Protein AF-A0A969JF09-F1 (afdb_monomer_lite)

pLDDT: mean 75.65, std 23.81, range [28.83, 98.62]

Structure (mmCIF, N/CA/C/O backbone):
data_AF-A0A969JF09-F1
#
_entry.id   AF-A0A969JF09-F1
#
loop_
_atom_site.group_PDB
_atom_site.id
_atom_site.type_symbol
_atom_site.label_atom_id
_atom_site.label_alt_id
_atom_site.label_comp_id
_atom_site.label_asym_id
_atom_site.label_entity_id
_atom_site.label_seq_id
_atom_site.pdbx_PDB_ins_code
_atom_site.Cartn_x
_atom_site.Cartn_y
_atom_site.Cartn_z
_atom_site.occupancy
_atom_site.B_iso_or_equiv
_atom_site.auth_seq_id
_atom_site.auth_comp_id
_atom_site.auth_asym_id
_atom_site.auth_atom_id
_atom_site.pdbx_PDB_model_num
ATOM 1 N N . MET A 1 1 ? -16.095 -21.671 14.747 1.00 41.25 1 MET A N 1
ATOM 2 C CA . MET A 1 1 ? -16.630 -20.818 13.666 1.00 41.25 1 MET A CA 1
ATOM 3 C C . MET A 1 1 ? -15.598 -19.733 13.432 1.00 41.25 1 MET A C 1
ATOM 5 O O . MET A 1 1 ? -15.316 -19.012 14.378 1.00 41.25 1 MET A O 1
ATOM 9 N N . ALA A 1 2 ? -14.943 -19.704 12.270 1.00 46.94 2 ALA A N 1
ATOM 10 C CA . ALA A 1 2 ? -13.995 -18.637 11.956 1.00 46.94 2 ALA A CA 1
ATOM 11 C C . ALA A 1 2 ? -14.788 -17.342 11.740 1.00 46.94 2 ALA A C 1
ATOM 13 O O . ALA A 1 2 ? -15.769 -17.333 10.997 1.00 46.94 2 ALA A O 1
ATOM 14 N N . GLN A 1 3 ? -14.433 -16.288 12.468 1.00 66.44 3 GLN A N 1
ATOM 15 C CA . GLN A 1 3 ? -15.067 -14.984 12.344 1.00 66.44 3 GLN A CA 1
ATOM 16 C C . GLN A 1 3 ? -14.355 -14.237 11.207 1.00 66.44 3 GLN A C 1
ATOM 18 O O . GLN A 1 3 ? -13.286 -13.680 11.423 1.00 66.44 3 GLN A O 1
ATOM 23 N N . ASN A 1 4 ? -14.923 -14.251 9.992 1.00 89.00 4 ASN A N 1
ATOM 24 C CA . ASN A 1 4 ? -14.391 -13.552 8.800 1.00 89.00 4 ASN A CA 1
ATOM 25 C C . ASN A 1 4 ? -14.582 -12.022 8.877 1.00 89.00 4 ASN A C 1
ATOM 27 O O . ASN A 1 4 ? -14.916 -11.353 7.897 1.00 89.00 4 ASN A O 1
ATOM 31 N N . GLU A 1 5 ? -14.455 -11.459 10.074 1.00 94.12 5 GLU A N 1
ATOM 32 C CA . GLU A 1 5 ? -14.624 -10.039 10.335 1.00 94.12 5 GLU A CA 1
ATOM 33 C C . GLU A 1 5 ? -13.462 -9.546 11.189 1.00 94.12 5 GLU A C 1
ATOM 35 O O . GLU A 1 5 ? -13.125 -10.164 12.198 1.00 94.12 5 GLU A O 1
ATOM 40 N N . ALA A 1 6 ? -12.897 -8.405 10.810 1.00 97.00 6 ALA A N 1
ATOM 41 C CA . ALA A 1 6 ? -12.061 -7.600 11.685 1.00 97.00 6 ALA A CA 1
ATOM 42 C C . ALA A 1 6 ? -12.919 -6.496 12.318 1.00 97.00 6 ALA A C 1
ATOM 44 O O . ALA A 1 6 ? -13.748 -5.866 11.648 1.00 97.00 6 ALA A O 1
ATOM 45 N N . VAL A 1 7 ? -12.727 -6.249 13.611 1.00 98.12 7 VAL A N 1
ATOM 46 C CA . VAL A 1 7 ? -13.451 -5.223 14.366 1.00 98.12 7 VAL A CA 1
ATOM 47 C C . VAL A 1 7 ? -12.535 -4.037 14.619 1.00 98.12 7 VAL A C 1
ATOM 49 O O . VAL A 1 7 ? -11.510 -4.156 15.290 1.00 98.12 7 VAL A O 1
ATOM 52 N N . ILE A 1 8 ? -12.943 -2.870 14.131 1.00 98.31 8 ILE A N 1
ATOM 53 C CA . ILE A 1 8 ? -12.241 -1.610 14.347 1.00 98.31 8 ILE A CA 1
ATOM 54 C C . ILE A 1 8 ? -13.102 -0.724 15.239 1.00 98.31 8 ILE A C 1
ATOM 56 O O . ILE A 1 8 ? -14.232 -0.385 14.893 1.00 98.31 8 ILE A O 1
ATOM 60 N N . LEU A 1 9 ? -12.558 -0.321 16.378 1.00 98.50 9 LEU A N 1
ATOM 61 C CA . LEU A 1 9 ? -13.150 0.666 17.271 1.00 98.50 9 LEU A CA 1
ATOM 62 C C . LEU A 1 9 ? -12.276 1.911 17.236 1.00 98.50 9 LEU A C 1
ATOM 64 O O . LEU A 1 9 ? -11.053 1.798 17.233 1.00 98.50 9 LEU A O 1
ATOM 68 N N . GLY A 1 10 ? -12.856 3.101 17.252 1.00 98.19 10 GLY A N 1
ATOM 69 C CA . GLY A 1 10 ? -12.031 4.297 17.329 1.00 98.19 10 GLY A CA 1
ATOM 70 C C . GLY A 1 10 ? -12.702 5.486 17.973 1.00 98.19 10 GLY A C 1
ATOM 71 O O . GLY A 1 10 ? -13.923 5.579 18.003 1.00 98.19 10 GLY A O 1
ATOM 72 N N . LYS A 1 11 ? -11.883 6.396 18.496 1.00 98.50 11 LYS A N 1
ATOM 73 C CA . LYS A 1 11 ? -12.296 7.674 19.074 1.00 98.50 11 LYS A CA 1
ATOM 74 C C . LYS A 1 11 ? -11.505 8.807 18.432 1.00 98.50 11 LYS A C 1
ATOM 76 O O . LYS A 1 11 ? -10.283 8.711 18.318 1.00 98.50 11 LYS A O 1
ATOM 81 N N . ILE A 1 12 ? -12.199 9.882 18.062 1.00 98.44 12 ILE A N 1
ATOM 82 C CA . ILE A 1 12 ? -11.598 11.083 17.470 1.00 98.44 12 ILE A CA 1
ATOM 83 C C . ILE A 1 12 ? -11.835 12.279 18.400 1.00 98.44 12 ILE A C 1
ATOM 85 O O . ILE A 1 12 ? -12.977 12.681 18.608 1.00 98.44 12 ILE A O 1
ATOM 89 N N . THR A 1 13 ? -10.782 12.842 18.998 1.00 97.69 13 THR A N 1
ATOM 90 C CA . THR A 1 13 ? -10.915 13.898 20.026 1.00 97.69 13 THR A CA 1
ATOM 91 C C . THR A 1 13 ? -11.364 15.246 19.463 1.00 97.69 13 THR A C 1
ATOM 93 O O . THR A 1 13 ? -12.221 15.890 20.059 1.00 97.69 13 THR A O 1
ATOM 96 N N . GLU A 1 14 ? -10.844 15.638 18.302 1.00 97.56 14 GLU A N 1
ATOM 97 C CA . GLU A 1 14 ? -11.101 16.929 17.646 1.00 97.56 14 GLU A CA 1
ATOM 98 C C . GLU A 1 14 ? -11.598 16.698 16.209 1.00 97.56 14 GLU A C 1
ATOM 100 O O . GLU A 1 14 ? -10.816 16.757 15.254 1.00 97.56 14 GLU A O 1
ATOM 105 N N . PRO A 1 15 ? -12.876 16.320 16.017 1.00 97.38 15 PRO A N 1
ATOM 106 C CA . PRO A 1 15 ? -13.327 15.841 14.725 1.00 97.38 15 PRO A CA 1
ATOM 107 C C . PRO A 1 15 ? -13.518 16.966 13.695 1.00 97.38 15 PRO A C 1
ATOM 109 O O . PRO A 1 15 ? -14.278 17.903 13.919 1.00 97.38 15 PRO A O 1
ATOM 112 N N . ILE A 1 16 ? -12.894 16.826 12.522 1.00 97.44 16 ILE A N 1
ATOM 113 C CA . ILE A 1 16 ? -13.096 17.678 11.336 1.00 97.44 16 ILE A CA 1
ATOM 114 C C . ILE A 1 16 ? -14.131 17.108 10.350 1.00 97.44 16 ILE A C 1
ATOM 116 O O . ILE A 1 16 ? -14.556 17.795 9.425 1.00 97.44 16 ILE A O 1
ATOM 120 N N . ALA A 1 17 ? -14.540 15.850 10.531 1.00 97.38 17 ALA A N 1
ATOM 121 C CA . ALA A 1 17 ? -15.575 15.179 9.752 1.00 97.38 17 ALA A CA 1
ATOM 122 C C . ALA A 1 17 ? -16.401 14.255 10.661 1.00 97.38 17 ALA A C 1
ATOM 124 O O . ALA A 1 17 ? -15.952 13.853 11.733 1.00 97.38 17 ALA A O 1
ATOM 125 N N . ARG A 1 18 ? -17.625 13.905 10.246 1.00 97.62 18 ARG A N 1
ATOM 126 C CA . ARG A 1 18 ? -18.514 13.012 11.021 1.00 97.62 18 ARG A CA 1
ATOM 127 C C . ARG A 1 18 ? -18.506 11.565 10.534 1.00 97.62 18 ARG A C 1
ATOM 129 O O . ARG A 1 18 ? -19.140 10.724 11.158 1.00 97.62 18 ARG A O 1
ATOM 136 N N . THR A 1 19 ? -17.793 11.269 9.452 1.00 98.25 19 THR A N 1
ATOM 137 C CA . THR A 1 19 ? -17.753 9.940 8.832 1.00 98.25 19 THR A CA 1
ATOM 138 C C . THR A 1 19 ? -16.325 9.442 8.682 1.00 98.25 19 THR A C 1
ATOM 140 O O . THR A 1 19 ? -15.443 10.198 8.271 1.00 98.25 19 THR A O 1
ATOM 143 N N . VAL A 1 20 ? -16.129 8.153 8.932 1.00 98.38 20 VAL A N 1
ATOM 144 C CA . VAL A 1 20 ? -14.906 7.408 8.624 1.00 98.38 20 VAL A CA 1
ATOM 145 C C . VAL A 1 20 ? -15.252 6.370 7.562 1.00 98.38 20 VAL A C 1
ATOM 147 O O . VAL A 1 20 ? -16.309 5.741 7.633 1.00 98.38 20 VAL A O 1
ATOM 150 N N . SER A 1 21 ? -14.380 6.188 6.573 1.00 98.38 21 SER A N 1
ATOM 151 C CA . SER A 1 21 ? -14.560 5.153 5.550 1.00 98.38 21 SER A CA 1
ATOM 152 C C . SER A 1 21 ? -13.353 4.229 5.482 1.00 98.38 21 SER A C 1
ATOM 154 O O . SER A 1 21 ? -12.216 4.684 5.582 1.00 98.38 21 SER A O 1
ATOM 156 N N . PHE A 1 22 ? -13.610 2.939 5.307 1.00 98.06 22 PHE A N 1
ATOM 157 C CA . PHE A 1 22 ? -12.610 1.890 5.161 1.00 98.06 22 PHE A CA 1
ATOM 158 C C . PHE A 1 22 ? -12.734 1.295 3.766 1.00 98.06 22 PHE A C 1
ATOM 160 O O . PHE A 1 22 ? -13.805 0.812 3.408 1.00 98.06 22 PHE A O 1
ATOM 167 N N . HIS A 1 23 ? -11.650 1.350 2.998 1.00 96.44 23 HIS A N 1
ATOM 168 C CA . HIS A 1 23 ? -11.578 0.895 1.609 1.00 96.44 23 HIS A CA 1
ATOM 169 C C . HIS A 1 23 ? -10.605 -0.273 1.519 1.00 96.44 23 HIS A C 1
ATOM 171 O O . HIS A 1 23 ? -9.490 -0.179 2.032 1.00 96.44 23 HIS A O 1
ATOM 177 N N . PHE A 1 24 ? -10.996 -1.361 0.877 1.00 94.38 24 PHE A N 1
ATOM 178 C CA . PHE A 1 24 ? -10.170 -2.561 0.738 1.00 94.38 24 PHE A CA 1
ATOM 179 C C . PHE A 1 24 ? -10.508 -3.279 -0.563 1.00 94.38 24 PHE A C 1
ATOM 181 O O . PHE A 1 24 ? -11.586 -3.072 -1.111 1.00 94.38 24 PHE A O 1
ATOM 188 N N . TYR A 1 25 ? -9.619 -4.132 -1.063 1.00 91.31 25 TYR A N 1
ATOM 189 C CA . TYR A 1 25 ? -9.932 -4.959 -2.226 1.00 91.31 25 TYR A CA 1
ATOM 190 C C . TYR A 1 25 ? -10.608 -6.249 -1.771 1.00 91.31 25 TYR A C 1
ATOM 192 O O . TYR A 1 25 ? -10.048 -7.000 -0.976 1.00 91.31 25 TYR A O 1
ATOM 200 N N . LYS A 1 26 ? -11.810 -6.513 -2.284 1.00 89.44 26 LYS A N 1
ATOM 201 C CA . LYS A 1 26 ? -12.458 -7.828 -2.177 1.00 89.44 26 LYS A CA 1
ATOM 202 C C . LYS A 1 26 ? -11.825 -8.825 -3.134 1.00 89.44 26 LYS A C 1
ATOM 204 O O . LYS A 1 26 ? -11.737 -10.008 -2.835 1.00 89.44 26 LYS A O 1
ATOM 209 N N . ASN A 1 27 ? -11.411 -8.335 -4.300 1.00 86.62 27 ASN A N 1
ATOM 210 C CA . ASN A 1 27 ? -10.735 -9.122 -5.310 1.00 86.62 27 ASN A CA 1
ATOM 211 C C . ASN A 1 27 ? -9.621 -8.282 -5.932 1.00 86.62 27 ASN A C 1
ATOM 213 O O . ASN A 1 27 ? -9.868 -7.313 -6.648 1.00 86.62 27 ASN A O 1
ATOM 217 N N . TYR A 1 28 ? -8.385 -8.676 -5.649 1.00 84.38 28 TYR A N 1
ATOM 218 C CA . TYR A 1 28 ? -7.194 -7.981 -6.114 1.00 84.38 28 TYR A CA 1
ATOM 219 C C . TYR A 1 28 ? -6.991 -8.096 -7.636 1.00 84.38 28 TYR A C 1
ATOM 221 O O . TYR A 1 28 ? -6.485 -7.162 -8.245 1.00 84.38 28 TYR A O 1
ATOM 229 N N . PHE A 1 29 ? -7.454 -9.172 -8.282 1.00 82.69 29 PHE A N 1
ATOM 230 C CA . PHE A 1 29 ? -7.323 -9.349 -9.735 1.00 82.69 29 PHE A CA 1
ATOM 231 C C . PHE A 1 29 ? -8.236 -8.426 -10.542 1.00 82.69 29 PHE A C 1
ATOM 233 O O . PHE A 1 29 ? -7.851 -7.936 -11.600 1.00 82.69 29 PHE A O 1
ATOM 240 N N . THR A 1 30 ? -9.464 -8.220 -10.066 1.00 86.25 30 THR A N 1
ATOM 241 C CA . THR A 1 30 ? -10.450 -7.344 -10.722 1.00 86.25 30 THR A CA 1
ATOM 242 C C . THR A 1 30 ? -10.428 -5.923 -10.170 1.00 86.25 30 THR A C 1
ATOM 244 O O . THR A 1 30 ? -11.131 -5.063 -10.695 1.00 86.25 30 THR A O 1
ATOM 247 N N . PHE A 1 31 ? -9.631 -5.680 -9.122 1.00 83.94 31 PHE A N 1
ATOM 248 C CA . PHE A 1 31 ? -9.641 -4.456 -8.323 1.00 83.94 31 PHE A CA 1
ATOM 249 C C . PHE A 1 31 ? -11.038 -4.112 -7.778 1.00 83.94 31 PHE A C 1
ATOM 251 O O . PHE A 1 31 ? -11.365 -2.941 -7.597 1.00 83.94 31 PHE A O 1
ATOM 258 N N . GLU A 1 32 ? -11.874 -5.121 -7.505 1.00 90.88 32 GLU A N 1
ATOM 259 C CA . GLU A 1 32 ? -13.175 -4.899 -6.874 1.00 90.88 32 GLU A CA 1
ATOM 260 C C . GLU A 1 32 ? -12.968 -4.384 -5.445 1.00 90.88 32 GLU A C 1
ATOM 262 O O . GLU A 1 32 ? -12.382 -5.071 -4.603 1.00 90.88 32 GLU A O 1
ATOM 267 N N . GLU A 1 33 ? -13.475 -3.186 -5.162 1.00 92.12 33 GLU A N 1
ATOM 268 C CA . GLU A 1 33 ? -13.361 -2.551 -3.852 1.00 92.12 33 GLU A CA 1
ATOM 269 C C . GLU A 1 33 ? -14.565 -2.867 -2.947 1.00 92.12 33 GLU A C 1
ATOM 271 O O . GLU A 1 33 ? -15.732 -2.878 -3.350 1.00 92.12 33 GLU A O 1
ATOM 276 N N 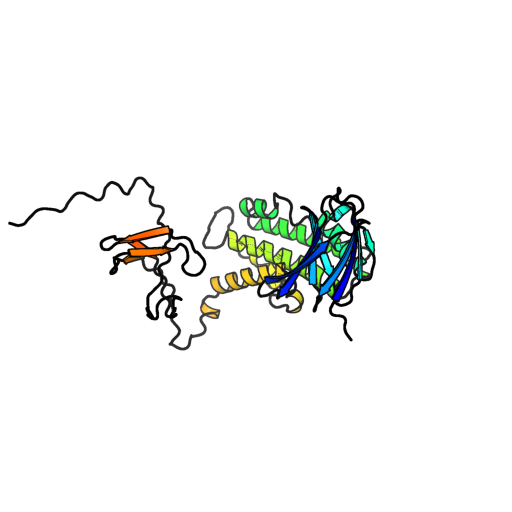. GLY A 1 34 ? -14.275 -3.114 -1.675 1.00 93.56 34 GLY A N 1
ATOM 277 C CA . GLY A 1 34 ? -15.214 -3.049 -0.571 1.00 93.56 34 GLY A CA 1
ATOM 278 C C . GLY A 1 34 ? -15.068 -1.720 0.157 1.00 93.56 34 GLY A C 1
ATOM 279 O O . GLY A 1 34 ? -13.956 -1.250 0.398 1.00 93.56 34 GLY A O 1
ATOM 280 N N . ILE A 1 35 ? -16.205 -1.122 0.517 1.00 96.81 35 ILE A N 1
ATOM 281 C CA . ILE A 1 35 ? -16.247 0.125 1.277 1.00 96.81 35 ILE A CA 1
ATOM 282 C C . ILE A 1 35 ? -17.175 -0.060 2.474 1.00 96.81 35 ILE A C 1
ATOM 284 O O . ILE A 1 35 ? -18.344 -0.409 2.311 1.00 96.81 35 ILE A O 1
ATOM 288 N N . THR A 1 36 ? -16.667 0.233 3.667 1.00 97.75 36 THR A N 1
ATOM 289 C CA . THR A 1 36 ? -17.468 0.343 4.891 1.00 97.75 36 THR A CA 1
ATOM 290 C C . THR A 1 36 ? -17.417 1.782 5.381 1.00 97.75 36 THR A C 1
ATOM 292 O O . THR A 1 36 ? -16.338 2.298 5.666 1.00 97.75 36 THR A O 1
ATOM 295 N N . ILE A 1 37 ? -18.573 2.438 5.493 1.00 98.25 37 ILE A N 1
ATOM 296 C CA . ILE A 1 37 ? -18.693 3.811 6.003 1.00 98.25 37 ILE A CA 1
ATOM 297 C C . ILE A 1 37 ? -19.381 3.763 7.363 1.00 98.25 37 ILE A C 1
ATOM 299 O O . ILE A 1 37 ? -20.425 3.131 7.508 1.00 98.25 37 ILE A O 1
ATOM 303 N N . VAL A 1 38 ? -18.806 4.447 8.349 1.00 98.38 38 VAL A N 1
ATOM 304 C CA . VAL A 1 38 ? -19.364 4.570 9.700 1.00 98.38 38 VAL A CA 1
ATOM 305 C C . VAL A 1 38 ? -19.414 6.030 10.127 1.00 98.38 38 VAL A C 1
ATOM 307 O O . VAL A 1 38 ? -18.573 6.841 9.731 1.00 98.38 38 VAL A O 1
ATOM 310 N N . THR A 1 39 ? -20.404 6.361 10.946 1.00 98.44 39 THR A N 1
ATOM 311 C CA . THR A 1 39 ? -20.608 7.710 11.481 1.00 98.44 39 THR A CA 1
ATOM 312 C C . THR A 1 39 ? -20.129 7.763 12.927 1.00 98.44 39 THR A C 1
ATOM 314 O O . THR A 1 39 ? -20.326 6.810 13.679 1.00 98.44 39 THR A O 1
ATOM 317 N N . LEU A 1 40 ? -19.508 8.876 13.312 1.00 98.50 40 LEU A N 1
ATOM 318 C CA . LEU A 1 40 ? -19.158 9.158 14.700 1.00 98.50 40 LEU A CA 1
ATOM 319 C C . LEU A 1 40 ? -20.426 9.368 15.539 1.00 98.50 40 LEU A C 1
ATOM 321 O O . LEU A 1 40 ? -21.332 10.099 15.124 1.00 98.50 40 LEU A O 1
ATOM 325 N N . ASP A 1 41 ? -20.471 8.792 16.734 1.00 98.44 41 ASP A N 1
ATOM 326 C CA . ASP A 1 41 ? -21.555 9.019 17.688 1.00 98.44 41 ASP A CA 1
ATOM 327 C C . ASP A 1 41 ? -21.462 10.399 18.385 1.00 98.44 41 ASP A C 1
ATOM 329 O O . ASP A 1 41 ? -20.713 11.303 17.984 1.00 98.44 41 ASP A O 1
ATOM 333 N N . ALA A 1 42 ? -22.272 10.603 19.428 1.00 97.69 42 ALA A N 1
ATOM 334 C CA . ALA A 1 42 ? -22.274 11.840 20.211 1.00 97.69 42 ALA A CA 1
ATOM 335 C C . ALA A 1 42 ? -20.982 12.040 21.031 1.00 97.69 42 ALA A C 1
ATOM 337 O O . ALA A 1 42 ? -20.673 13.163 21.422 1.00 97.69 42 ALA A O 1
ATOM 338 N N . GLN A 1 43 ? -20.218 10.973 21.269 1.00 98.12 43 GLN A N 1
ATOM 339 C CA . GLN A 1 43 ? -18.950 10.956 21.998 1.00 98.12 43 GLN A CA 1
ATOM 340 C C . GLN A 1 43 ? -17.734 10.901 21.054 1.00 98.12 43 GLN A C 1
ATOM 342 O O . GLN A 1 43 ? -16.599 10.740 21.516 1.00 98.12 43 GLN A O 1
ATOM 347 N N . ASN A 1 44 ? -17.958 11.074 19.747 1.00 98.44 44 ASN A N 1
ATOM 348 C CA . ASN A 1 44 ? -16.965 10.973 18.678 1.00 98.44 44 ASN A CA 1
ATOM 349 C C . ASN A 1 44 ? -16.295 9.592 18.584 1.00 98.44 44 ASN A C 1
ATOM 351 O O . ASN A 1 44 ? -15.118 9.482 18.222 1.00 98.44 44 ASN A O 1
ATOM 355 N N . ILE A 1 45 ? -17.040 8.543 18.923 1.00 98.44 45 ILE A N 1
ATOM 356 C CA . ILE A 1 45 ? -16.624 7.147 18.829 1.00 98.44 45 ILE A CA 1
ATOM 357 C C . ILE A 1 45 ? -17.249 6.527 17.576 1.00 98.44 45 ILE A C 1
ATOM 359 O O . ILE A 1 45 ? -18.357 6.879 17.171 1.00 98.44 45 ILE A O 1
ATOM 363 N N . PHE A 1 46 ? -16.535 5.601 16.943 1.00 98.50 46 PHE A N 1
ATOM 364 C CA . PHE A 1 46 ? -17.053 4.757 15.874 1.00 98.50 46 PHE A CA 1
ATOM 365 C C . PHE A 1 46 ? -16.718 3.287 16.118 1.00 98.50 46 PHE A C 1
ATOM 367 O O . PHE A 1 46 ? -15.730 2.948 16.773 1.00 98.50 46 PHE A O 1
ATOM 374 N N . ALA A 1 47 ? -17.533 2.415 15.531 1.00 98.31 47 ALA A N 1
ATOM 375 C CA . ALA A 1 47 ? -17.299 0.983 15.474 1.00 98.31 47 ALA A CA 1
ATOM 376 C C . ALA A 1 47 ? -17.585 0.489 14.054 1.00 98.31 47 ALA A C 1
ATOM 378 O O . ALA A 1 47 ? -18.668 0.724 13.521 1.00 98.31 47 ALA A O 1
ATOM 379 N N . ALA A 1 48 ? -16.621 -0.194 13.449 1.00 98.12 48 ALA A N 1
ATOM 380 C CA . ALA A 1 48 ? -16.736 -0.792 12.130 1.00 98.12 48 ALA A CA 1
ATOM 381 C C . ALA A 1 48 ? -16.440 -2.290 12.208 1.00 98.12 48 AL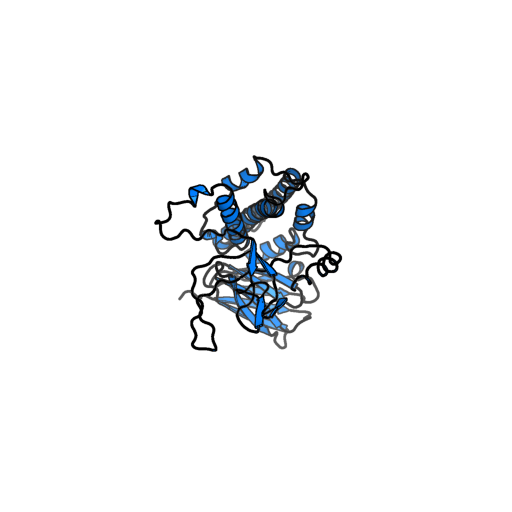A A C 1
ATOM 383 O O . ALA A 1 48 ? -15.513 -2.722 12.892 1.00 98.12 48 ALA A O 1
ATOM 384 N N . LYS A 1 49 ? -17.225 -3.076 11.473 1.00 97.62 49 LYS A N 1
ATOM 385 C CA . LYS A 1 49 ? -16.934 -4.480 11.187 1.00 97.62 49 LYS A CA 1
ATOM 386 C C . LYS A 1 49 ? -16.582 -4.580 9.715 1.00 97.62 49 LYS A C 1
ATOM 388 O O . LYS A 1 49 ? -17.393 -4.207 8.865 1.00 97.62 49 LYS A O 1
ATOM 393 N N . ILE A 1 50 ? -15.366 -5.013 9.420 1.00 96.44 50 ILE A N 1
ATOM 394 C CA . ILE A 1 50 ? -14.877 -5.154 8.051 1.00 96.44 50 ILE A CA 1
ATOM 395 C C . ILE A 1 50 ? -14.862 -6.638 7.727 1.00 96.44 50 ILE A C 1
ATOM 397 O O . ILE A 1 50 ? -14.183 -7.404 8.407 1.00 96.44 50 ILE A O 1
ATOM 401 N N . LYS A 1 51 ? -15.620 -7.043 6.705 1.00 94.25 51 LYS A N 1
ATOM 402 C CA . LYS A 1 51 ? -15.608 -8.424 6.228 1.00 94.25 51 LYS A CA 1
ATOM 403 C C . LYS A 1 51 ? -14.313 -8.665 5.458 1.00 94.25 51 LYS A C 1
ATOM 405 O O . LYS A 1 51 ? -14.135 -8.103 4.379 1.00 94.25 51 LYS A O 1
ATOM 410 N N . ILE A 1 52 ? -13.429 -9.463 6.042 1.00 91.50 52 ILE A N 1
ATOM 411 C CA . ILE A 1 52 ? -12.100 -9.774 5.519 1.00 91.50 52 ILE A CA 1
ATOM 412 C C . ILE A 1 52 ? -11.972 -11.289 5.542 1.00 91.50 52 ILE A C 1
ATOM 414 O O . ILE A 1 52 ? -11.958 -11.897 6.611 1.00 91.50 52 ILE A O 1
ATOM 418 N N . ASP A 1 53 ? -11.933 -11.886 4.353 1.00 91.06 53 ASP A N 1
ATOM 419 C CA . ASP A 1 53 ? -11.828 -13.337 4.194 1.00 91.06 53 ASP A CA 1
ATOM 420 C C . ASP A 1 53 ? -10.358 -13.807 4.244 1.00 91.06 53 ASP A C 1
ATOM 422 O O . ASP A 1 53 ? -10.088 -14.935 4.648 1.00 91.06 53 ASP A O 1
ATOM 426 N N . GLU A 1 54 ? -9.406 -12.922 3.919 1.00 92.12 54 GLU A N 1
ATOM 427 C CA . GLU A 1 54 ? -7.959 -13.175 3.927 1.00 92.12 54 GLU A CA 1
ATOM 428 C C . GLU A 1 54 ? -7.184 -11.937 4.415 1.00 92.12 54 GLU A C 1
ATOM 430 O O . GLU A 1 54 ? -7.651 -10.819 4.195 1.00 92.12 54 GLU A O 1
ATOM 435 N N . PRO A 1 55 ? -5.997 -12.093 5.035 1.00 94.44 55 PRO A N 1
ATOM 436 C CA . PRO A 1 55 ? -5.144 -10.975 5.442 1.00 94.44 55 PRO A CA 1
ATOM 437 C C . PRO A 1 55 ? -4.950 -9.940 4.330 1.00 94.44 55 PRO A C 1
ATOM 439 O O . PRO A 1 55 ? -4.488 -10.274 3.235 1.00 94.44 55 PRO A O 1
ATOM 442 N N . ALA A 1 56 ? -5.285 -8.679 4.600 1.00 94.31 56 ALA A N 1
ATOM 443 C CA . ALA A 1 56 ? -5.321 -7.651 3.565 1.00 94.31 56 ALA A CA 1
ATOM 444 C C . ALA A 1 56 ? -4.991 -6.252 4.089 1.00 94.31 56 ALA A C 1
ATOM 446 O O . ALA A 1 56 ? -5.167 -5.920 5.266 1.00 94.31 56 ALA A O 1
ATOM 447 N N . ALA A 1 57 ? -4.548 -5.400 3.163 1.00 94.94 57 ALA A N 1
ATOM 448 C CA . ALA A 1 57 ? -4.408 -3.977 3.417 1.00 94.94 57 ALA A CA 1
ATOM 449 C C . ALA A 1 57 ? -5.778 -3.285 3.345 1.00 94.94 57 ALA A C 1
ATOM 451 O O . ALA A 1 57 ? -6.512 -3.427 2.365 1.00 94.94 57 ALA A O 1
ATOM 452 N N . VAL A 1 58 ? -6.092 -2.483 4.358 1.00 96.12 58 VAL A N 1
ATOM 453 C CA . VAL A 1 58 ? -7.310 -1.674 4.443 1.00 96.12 58 VAL A CA 1
ATOM 454 C C . VAL A 1 58 ? -6.922 -0.214 4.578 1.00 96.12 58 VAL A C 1
ATOM 456 O O . VAL A 1 58 ? -6.095 0.154 5.401 1.00 96.12 58 VAL A O 1
ATOM 459 N N . PHE A 1 59 ? -7.530 0.654 3.787 1.00 96.00 59 PHE A N 1
ATOM 460 C CA . PHE A 1 59 ? -7.281 2.082 3.851 1.00 96.00 59 PHE A CA 1
ATOM 461 C C . PHE A 1 59 ? -8.381 2.780 4.631 1.00 96.00 59 PHE A C 1
ATOM 463 O O . PHE A 1 59 ? -9.524 2.852 4.180 1.00 96.00 59 PHE A O 1
ATOM 470 N N . MET A 1 60 ? -8.022 3.343 5.779 1.00 97.25 60 MET A N 1
ATOM 471 C CA . MET A 1 60 ? -8.903 4.234 6.519 1.00 97.25 60 MET A CA 1
ATOM 472 C C . MET A 1 60 ? -8.774 5.645 5.948 1.00 97.25 60 MET A C 1
ATOM 474 O O . MET A 1 60 ? -7.675 6.193 5.873 1.00 97.25 60 MET A O 1
ATOM 478 N N . LYS A 1 61 ? -9.901 6.240 5.568 1.00 97.00 61 LYS A N 1
ATOM 479 C CA . LYS A 1 61 ? -10.008 7.630 5.127 1.00 97.00 61 LYS A CA 1
ATOM 480 C C . LYS A 1 61 ? -10.876 8.419 6.097 1.00 97.00 61 LYS A C 1
ATOM 482 O O . LYS A 1 61 ? -11.997 8.006 6.418 1.00 97.00 61 LYS A O 1
ATOM 487 N N . TYR A 1 62 ? -10.369 9.575 6.506 1.00 97.06 62 TYR A N 1
ATOM 488 C CA . TYR A 1 62 ? -11.056 10.511 7.384 1.00 97.06 62 TYR A CA 1
ATOM 489 C C . TYR A 1 62 ? -10.709 11.952 6.988 1.00 97.06 62 TYR A C 1
ATOM 491 O O . TYR A 1 62 ? -9.550 12.358 7.009 1.00 97.06 62 TYR A O 1
ATOM 499 N N . GLY A 1 63 ? -11.719 12.717 6.565 1.00 94.38 63 GLY A N 1
ATOM 500 C CA . GLY A 1 63 ? -11.492 13.997 5.891 1.00 94.38 63 GLY A CA 1
ATOM 501 C C . GLY A 1 63 ? -10.668 13.812 4.609 1.00 94.38 63 GLY A C 1
ATOM 502 O O . GLY A 1 63 ? -11.018 12.995 3.750 1.00 94.38 63 GLY A O 1
ATOM 503 N N . ASN A 1 64 ? -9.567 14.559 4.506 1.00 91.44 64 ASN A N 1
ATOM 504 C CA . ASN A 1 64 ? -8.608 14.465 3.399 1.00 91.44 64 ASN A CA 1
ATOM 505 C C . ASN A 1 64 ? -7.441 13.510 3.690 1.00 91.44 64 ASN A C 1
ATOM 507 O O . ASN A 1 64 ? -6.641 13.239 2.799 1.00 91.44 64 ASN A O 1
ATOM 511 N N . GLU A 1 65 ? -7.362 12.982 4.909 1.00 91.81 65 GLU A N 1
ATOM 512 C CA . GLU A 1 65 ? -6.296 12.085 5.335 1.00 91.81 65 GLU A CA 1
ATOM 513 C C . GLU A 1 65 ? -6.640 10.630 5.006 1.00 91.81 65 GLU A C 1
ATOM 515 O O . GLU A 1 65 ? -7.802 10.199 5.071 1.00 91.81 65 GLU A O 1
ATOM 520 N N . ARG A 1 66 ? -5.608 9.851 4.676 1.00 92.12 66 ARG A N 1
ATOM 521 C CA . ARG A 1 66 ? -5.708 8.416 4.398 1.00 92.12 66 ARG A CA 1
ATOM 522 C C . ARG A 1 66 ? -4.529 7.693 5.034 1.00 92.12 66 ARG A C 1
ATOM 524 O O . ARG A 1 66 ? -3.384 8.032 4.757 1.00 92.12 66 ARG A O 1
ATOM 531 N N . ILE A 1 67 ? -4.808 6.657 5.819 1.00 93.62 67 ILE A N 1
ATOM 532 C CA . ILE A 1 67 ? -3.784 5.769 6.386 1.00 93.62 67 ILE A CA 1
ATOM 533 C C . ILE A 1 67 ? -3.996 4.334 5.911 1.00 93.62 67 ILE A C 1
ATOM 535 O O . ILE A 1 67 ? -5.129 3.889 5.704 1.00 93.62 67 ILE A O 1
ATOM 539 N N . LYS A 1 68 ? -2.887 3.622 5.711 1.00 94.69 68 LYS A N 1
ATOM 540 C CA . LYS A 1 68 ? -2.856 2.202 5.353 1.00 94.69 68 LYS A CA 1
ATOM 541 C C . LYS A 1 68 ? -2.819 1.383 6.640 1.00 94.69 68 LYS A C 1
ATOM 543 O O . LYS A 1 68 ? -1.960 1.607 7.487 1.00 94.69 68 LYS A O 1
ATOM 548 N N . LEU A 1 69 ? -3.748 0.450 6.761 1.00 96.88 69 LEU A N 1
ATOM 549 C CA . LEU A 1 69 ? -3.843 -0.526 7.833 1.00 96.88 69 LEU A CA 1
ATOM 550 C C . LEU A 1 69 ? -3.664 -1.932 7.249 1.00 96.88 69 LEU A C 1
ATOM 552 O O . LEU A 1 69 ? -3.889 -2.139 6.058 1.00 96.88 69 LEU A O 1
ATOM 556 N N . PHE A 1 70 ? -3.288 -2.897 8.078 1.00 97.44 70 PHE A N 1
ATOM 557 C CA . PHE A 1 70 ? -3.295 -4.323 7.759 1.00 97.44 70 PHE A CA 1
ATOM 558 C C . PHE A 1 70 ? -4.158 -5.052 8.779 1.00 97.44 70 PHE A C 1
ATOM 560 O O . PHE A 1 70 ? -4.011 -4.820 9.982 1.00 97.44 70 PHE A O 1
ATOM 567 N N . LEU A 1 71 ? -5.078 -5.879 8.292 1.00 97.50 71 LEU A N 1
ATOM 568 C CA . LEU A 1 71 ? -6.051 -6.590 9.112 1.00 97.50 71 LEU A CA 1
ATOM 569 C C . LEU A 1 71 ? -6.150 -8.046 8.668 1.00 97.50 71 LEU A C 1
ATOM 571 O O . LEU A 1 71 ? -6.125 -8.349 7.473 1.00 97.50 71 LEU A O 1
ATOM 575 N N . GLU A 1 72 ? -6.323 -8.921 9.646 1.00 96.69 72 GLU A N 1
ATOM 576 C CA . GLU A 1 72 ? -6.556 -10.349 9.476 1.00 96.69 72 GLU A CA 1
ATOM 577 C C . GLU A 1 72 ? -7.970 -10.737 9.942 1.00 96.69 72 GLU A C 1
ATOM 579 O O . GLU A 1 72 ? -8.594 -10.020 10.734 1.00 96.69 72 GLU A O 1
ATOM 584 N N . PRO A 1 73 ? -8.512 -11.875 9.472 1.00 96.12 73 PRO A N 1
ATOM 585 C CA . PRO A 1 73 ? -9.775 -12.395 9.986 1.00 96.12 73 PRO A CA 1
ATOM 586 C C . PRO A 1 73 ? -9.737 -12.567 11.513 1.00 96.12 73 PRO A C 1
ATOM 588 O O . PRO A 1 73 ? -8.845 -13.219 12.055 1.00 96.12 73 PRO A O 1
ATOM 591 N N . GLY A 1 74 ? -10.722 -11.998 12.212 1.00 96.69 74 GLY A N 1
ATOM 592 C CA . GLY A 1 74 ? -10.824 -12.050 13.672 1.00 96.69 74 GLY A CA 1
ATOM 593 C C . GLY A 1 74 ? -10.042 -10.962 14.411 1.00 96.69 74 GLY A C 1
ATOM 594 O O . GLY A 1 74 ? -10.089 -10.925 15.644 1.00 96.69 74 GLY A O 1
ATOM 595 N N . ASP A 1 75 ? -9.352 -10.067 13.700 1.00 97.69 75 ASP A N 1
ATOM 596 C CA . ASP A 1 75 ? -8.597 -9.004 14.347 1.00 97.69 75 ASP A CA 1
ATOM 597 C C . ASP A 1 75 ? -9.471 -8.016 15.117 1.00 97.69 75 ASP A C 1
ATOM 599 O O . ASP A 1 75 ? -10.606 -7.697 14.754 1.00 97.69 75 ASP A O 1
ATOM 603 N N . THR A 1 76 ? -8.874 -7.453 16.162 1.00 98.06 76 THR A N 1
ATOM 604 C CA . THR A 1 76 ? -9.392 -6.287 16.870 1.00 98.06 76 THR A CA 1
ATOM 605 C C . THR A 1 76 ? -8.380 -5.155 16.789 1.00 98.06 76 THR A C 1
ATOM 607 O O . THR A 1 76 ? -7.195 -5.337 17.079 1.00 98.06 76 THR A O 1
ATOM 610 N N . LEU A 1 77 ? -8.854 -3.969 16.418 1.00 98.38 77 LEU A N 1
ATOM 611 C CA . LEU A 1 77 ? -8.051 -2.754 16.384 1.00 98.38 77 LEU A CA 1
ATOM 612 C C . LEU A 1 77 ? -8.798 -1.622 17.081 1.00 98.38 77 LEU A C 1
ATOM 614 O O . LEU A 1 77 ? -9.931 -1.304 16.724 1.00 98.38 77 LEU A O 1
ATOM 618 N N . LYS A 1 78 ? -8.162 -0.995 18.068 1.00 98.62 78 LYS A N 1
ATOM 619 C CA . LYS A 1 78 ? -8.648 0.233 18.700 1.00 98.62 78 LYS A CA 1
ATOM 620 C C . LYS A 1 78 ? -7.779 1.406 18.270 1.00 98.62 78 LYS A C 1
ATOM 622 O O . LYS A 1 78 ? -6.557 1.306 18.317 1.00 98.62 78 LYS A O 1
ATOM 627 N N . LEU A 1 79 ? -8.417 2.502 17.878 1.00 98.00 79 LEU A N 1
ATOM 628 C CA . LEU A 1 79 ? -7.789 3.722 17.378 1.00 98.00 79 LEU A CA 1
ATOM 629 C C . LEU A 1 79 ? -8.122 4.899 18.296 1.00 98.00 79 LEU A C 1
ATOM 631 O O . LEU A 1 79 ? -9.292 5.187 18.550 1.00 98.00 79 LEU A O 1
ATOM 635 N N . LEU A 1 80 ? -7.112 5.637 18.738 1.00 98.25 80 LEU A N 1
ATOM 636 C CA . LEU A 1 80 ? -7.299 6.968 19.313 1.00 98.25 80 LEU A CA 1
ATOM 637 C C . LEU A 1 80 ? -6.575 7.984 18.435 1.00 98.25 80 LEU A C 1
ATOM 639 O O . LEU A 1 80 ? -5.360 7.896 18.261 1.00 98.25 80 LEU A O 1
ATOM 643 N N . LEU A 1 81 ? -7.343 8.921 17.881 1.00 97.31 81 LEU A N 1
ATOM 644 C CA . LEU A 1 81 ? -6.894 9.890 16.884 1.00 97.31 81 LEU A CA 1
ATOM 645 C C . LEU A 1 81 ? -7.264 11.314 17.314 1.00 97.31 81 LEU A C 1
ATOM 647 O O . LEU A 1 81 ? -8.317 11.536 17.916 1.00 97.31 81 LEU A O 1
ATOM 651 N N . ASP A 1 82 ? -6.447 12.283 16.918 1.00 97.56 82 ASP A N 1
ATOM 652 C CA . ASP A 1 82 ? -6.825 13.697 16.867 1.00 97.56 82 ASP A CA 1
ATOM 653 C C . ASP A 1 82 ? -7.104 14.080 15.407 1.00 97.56 82 ASP A C 1
ATOM 655 O O . ASP A 1 82 ? -6.273 13.846 14.532 1.00 97.56 82 ASP A O 1
ATOM 659 N N . GLY A 1 83 ? -8.287 14.628 15.121 1.00 96.12 83 GLY A N 1
ATOM 660 C CA . GLY A 1 83 ? -8.703 14.918 13.750 1.00 96.12 83 GLY A CA 1
ATOM 661 C C . GLY A 1 83 ? -8.064 16.164 13.135 1.00 96.12 83 GLY A C 1
ATOM 662 O O . GLY A 1 83 ? -8.222 16.364 11.933 1.00 96.12 83 GLY A O 1
ATOM 663 N N . LYS A 1 84 ? -7.364 16.994 13.918 1.00 96.19 84 LYS A N 1
ATOM 664 C CA . LYS A 1 84 ? -6.662 18.199 13.441 1.00 96.19 84 LYS A CA 1
ATOM 665 C C . LYS A 1 84 ? -5.183 17.952 13.130 1.00 96.19 84 LYS A C 1
ATOM 667 O O . LYS A 1 84 ? -4.531 18.833 12.576 1.00 96.19 84 LYS A O 1
ATOM 672 N N . ILE A 1 85 ? -4.650 16.788 13.497 1.00 94.88 85 ILE A N 1
ATOM 673 C CA . ILE A 1 85 ? -3.246 16.406 13.301 1.00 94.88 85 ILE A CA 1
ATOM 674 C C . ILE A 1 85 ? -3.193 15.287 12.245 1.00 94.88 85 ILE A C 1
ATOM 676 O O . ILE A 1 85 ? -4.106 14.457 12.222 1.00 94.88 85 ILE A O 1
ATOM 680 N N . PRO A 1 86 ? -2.160 15.231 11.376 1.00 92.00 86 PRO A N 1
ATOM 681 C CA . PRO A 1 86 ? -2.007 14.145 10.412 1.00 92.00 86 PRO A CA 1
ATOM 682 C C . PRO A 1 86 ? -2.121 12.767 11.069 1.00 92.00 86 PRO A C 1
ATOM 684 O O . PRO A 1 86 ? -1.431 12.469 12.043 1.00 92.00 86 PRO A O 1
ATOM 687 N N . LEU A 1 87 ? -2.987 11.915 10.516 1.00 91.19 87 LEU A N 1
ATOM 688 C CA . LEU A 1 87 ? -3.357 10.641 11.142 1.00 91.19 87 LEU A CA 1
ATOM 689 C C . LEU A 1 87 ? -2.170 9.684 11.309 1.00 91.19 87 LEU A C 1
ATOM 691 O O . LEU A 1 87 ? -2.146 8.871 12.230 1.00 91.19 87 LEU A O 1
ATOM 695 N N . SER A 1 88 ? -1.188 9.759 10.408 1.00 87.44 88 SER A N 1
ATOM 696 C CA . SER A 1 88 ? -0.000 8.904 10.440 1.00 87.44 88 SER A CA 1
ATOM 697 C C . SER A 1 88 ? 0.909 9.171 11.640 1.00 87.44 88 SER A C 1
ATOM 699 O O . SER A 1 88 ? 1.614 8.258 12.061 1.00 87.44 88 SER A O 1
ATOM 701 N N . THR A 1 89 ? 0.880 10.379 12.211 1.00 90.50 89 THR A N 1
ATOM 702 C CA . THR A 1 89 ? 1.831 10.808 13.250 1.00 90.50 89 THR A CA 1
ATOM 703 C C . THR A 1 89 ? 1.247 10.781 14.661 1.00 90.50 89 THR A C 1
ATOM 705 O O . THR A 1 89 ? 1.994 10.788 15.638 1.00 90.50 89 THR A O 1
ATOM 708 N N . ASN A 1 90 ? -0.081 10.743 14.802 1.00 94.19 90 ASN A N 1
ATOM 709 C CA . ASN A 1 90 ? -0.754 10.860 16.100 1.00 94.19 90 ASN A CA 1
ATOM 710 C C . ASN A 1 90 ? -1.587 9.638 16.505 1.00 94.19 90 ASN A C 1
ATOM 712 O O . ASN A 1 90 ? -2.068 9.588 17.642 1.00 94.19 90 ASN A O 1
ATOM 716 N N . ALA A 1 91 ? -1.785 8.677 15.604 1.00 95.06 91 ALA A N 1
ATOM 717 C CA . ALA A 1 91 ? -2.630 7.534 15.881 1.00 95.06 91 ALA A CA 1
ATOM 718 C C . ALA A 1 91 ? -2.030 6.632 16.964 1.00 95.06 91 ALA A C 1
ATOM 720 O O . ALA A 1 91 ? -0.901 6.152 16.851 1.00 95.06 91 ALA A O 1
ATOM 721 N N . ARG A 1 92 ? -2.818 6.368 18.010 1.00 96.88 92 ARG A N 1
ATOM 722 C CA . ARG A 1 92 ? -2.504 5.364 19.033 1.00 96.88 92 ARG A CA 1
ATOM 723 C C . ARG A 1 92 ? -3.343 4.120 18.790 1.00 96.88 92 ARG A C 1
ATOM 725 O O . ARG A 1 92 ? -4.553 4.225 18.582 1.00 96.88 92 ARG A O 1
ATOM 732 N N . LEU A 1 93 ? -2.684 2.966 18.813 1.00 97.69 93 LEU A N 1
ATOM 733 C CA . LEU A 1 93 ? -3.249 1.685 18.405 1.00 97.69 93 LEU A CA 1
ATOM 734 C C . LEU A 1 93 ? -3.227 0.692 19.568 1.00 97.69 93 LEU A C 1
ATOM 736 O O . LEU A 1 93 ? -2.213 0.558 20.248 1.00 97.69 93 LEU A O 1
ATOM 740 N N . GLU A 1 94 ? -4.316 -0.049 19.752 1.00 98.19 94 GLU A N 1
ATOM 741 C CA . GLU A 1 94 ? -4.392 -1.193 20.673 1.00 98.19 94 GLU A CA 1
ATOM 742 C C . GLU A 1 94 ? -5.150 -2.360 20.021 1.00 98.19 94 GLU A C 1
ATOM 744 O O . GLU A 1 94 ? -5.803 -2.189 18.992 1.00 98.19 94 GLU A O 1
ATOM 749 N N . GLY A 1 95 ? -5.094 -3.549 20.626 1.00 97.12 95 GLY A N 1
ATOM 750 C CA . GLY A 1 95 ? -5.725 -4.767 20.099 1.00 97.12 95 GLY A CA 1
ATOM 751 C C . GLY A 1 95 ? -4.741 -5.710 19.402 1.00 97.12 95 GLY A C 1
ATOM 752 O O . GLY A 1 95 ? -3.531 -5.462 19.391 1.00 97.12 95 GLY A O 1
ATOM 753 N N . SER A 1 96 ? -5.261 -6.803 18.838 1.00 97.00 96 SER A N 1
ATOM 754 C CA . SER A 1 96 ? -4.449 -7.847 18.189 1.00 97.00 96 SER A CA 1
ATOM 755 C C . SER A 1 96 ? -3.695 -7.325 16.967 1.00 97.00 96 SER A C 1
ATOM 757 O O . SER A 1 96 ? -2.533 -7.668 16.774 1.00 97.00 96 SER A O 1
ATOM 759 N N . ALA A 1 97 ? -4.301 -6.409 16.210 1.00 97.00 97 ALA A N 1
ATOM 760 C CA . ALA A 1 97 ? -3.700 -5.840 15.007 1.00 97.00 97 ALA A CA 1
ATOM 761 C C . ALA A 1 97 ? -2.744 -4.661 15.295 1.00 97.00 97 ALA A C 1
ATOM 763 O O . ALA A 1 97 ? -2.228 -4.034 14.368 1.00 97.00 97 ALA A O 1
ATOM 764 N N . SER A 1 98 ? -2.521 -4.295 16.562 1.00 97.19 98 SER A N 1
ATOM 765 C CA . SER A 1 98 ? -1.842 -3.039 16.915 1.00 97.19 98 SER A CA 1
ATOM 766 C C . SER A 1 98 ? -0.380 -2.981 16.459 1.00 97.19 98 SER A C 1
ATOM 768 O O . SER A 1 98 ? 0.023 -1.981 15.871 1.00 97.19 98 SER A O 1
ATOM 770 N N . ASN A 1 99 ? 0.399 -4.052 16.642 1.00 96.69 99 ASN A N 1
ATOM 771 C CA . ASN A 1 99 ? 1.831 -4.075 16.315 1.00 96.69 99 ASN A CA 1
ATOM 772 C C . ASN A 1 99 ? 2.108 -3.869 14.817 1.00 96.69 99 ASN A C 1
ATOM 774 O O . ASN A 1 99 ? 2.928 -3.022 14.451 1.00 96.69 99 ASN A O 1
ATOM 778 N N . ALA A 1 100 ? 1.397 -4.607 13.959 1.00 97.44 100 ALA A N 1
ATOM 779 C CA . ALA A 1 100 ? 1.504 -4.498 12.504 1.00 97.44 100 ALA A CA 1
ATOM 780 C C . ALA A 1 100 ? 1.147 -3.085 12.021 1.00 97.44 100 ALA A C 1
ATOM 782 O O . ALA A 1 100 ? 1.881 -2.454 11.258 1.00 97.44 100 ALA A O 1
ATOM 783 N N . ASN A 1 101 ? 0.045 -2.541 12.536 1.00 97.69 101 ASN A N 1
ATOM 784 C CA . ASN A 1 101 ? -0.409 -1.207 12.165 1.00 97.69 101 ASN A CA 1
ATOM 785 C C . ASN A 1 101 ? 0.509 -0.107 12.715 1.00 97.69 101 ASN A C 1
ATOM 787 O O . ASN A 1 101 ? 0.771 0.871 12.022 1.00 97.69 101 ASN A O 1
ATOM 791 N N . GLN A 1 102 ? 1.086 -0.285 13.905 1.00 96.75 102 GLN A N 1
ATOM 792 C CA . GLN A 1 102 ? 2.042 0.664 14.476 1.00 96.75 102 GLN A CA 1
ATOM 793 C C . GLN A 1 102 ? 3.325 0.742 13.648 1.00 96.75 102 GLN A C 1
ATOM 795 O O . GLN A 1 102 ? 3.888 1.831 13.501 1.00 96.75 102 GLN A O 1
ATOM 800 N N . PHE A 1 103 ? 3.773 -0.391 13.100 1.00 97.12 103 PHE A N 1
ATOM 801 C CA . PHE A 1 103 ? 4.844 -0.409 12.113 1.00 97.12 103 PHE A CA 1
ATOM 802 C C . PHE A 1 103 ? 4.443 0.362 10.855 1.00 97.12 103 PHE A C 1
ATOM 804 O O . PHE A 1 103 ? 5.194 1.238 10.439 1.00 97.12 103 PHE A O 1
ATOM 811 N N . LEU A 1 104 ? 3.268 0.086 10.274 1.00 95.81 104 LEU A N 1
ATOM 812 C CA . LEU A 1 104 ? 2.823 0.736 9.034 1.00 95.81 104 LEU A CA 1
ATOM 813 C C . LEU A 1 104 ? 2.734 2.259 9.157 1.00 95.81 104 LEU A C 1
ATOM 815 O O . LEU A 1 104 ? 3.158 2.956 8.238 1.00 95.81 104 LEU A O 1
ATOM 819 N N . LEU A 1 105 ? 2.249 2.780 10.287 1.00 94.00 105 LEU A N 1
ATOM 820 C CA . LEU A 1 105 ? 2.214 4.225 10.530 1.00 94.00 105 LEU A CA 1
ATOM 821 C C . LEU A 1 105 ? 3.619 4.839 10.473 1.00 94.00 105 LEU A C 1
ATOM 823 O O . LEU A 1 105 ? 3.853 5.772 9.708 1.00 94.00 105 LEU A O 1
ATOM 827 N N . LYS A 1 106 ? 4.577 4.255 11.206 1.00 94.56 106 LYS A N 1
ATOM 828 C CA . LYS A 1 106 ? 5.977 4.713 11.222 1.00 94.56 106 LYS A CA 1
ATOM 829 C C . LYS A 1 106 ? 6.673 4.508 9.876 1.00 94.56 106 LYS A C 1
ATOM 831 O O . LYS A 1 106 ? 7.524 5.302 9.484 1.00 94.56 106 LYS A O 1
ATOM 836 N N . TYR A 1 107 ? 6.326 3.433 9.173 1.00 94.00 107 TYR A N 1
ATOM 837 C CA . TYR A 1 107 ? 6.848 3.128 7.848 1.00 94.00 107 TYR A CA 1
ATOM 838 C C . TYR A 1 107 ? 6.426 4.201 6.842 1.00 94.00 107 TYR A C 1
ATOM 840 O O . TYR A 1 107 ? 7.276 4.718 6.127 1.00 94.00 107 TYR A O 1
ATOM 848 N N . VAL A 1 108 ? 5.145 4.581 6.827 1.00 89.69 108 VAL A N 1
ATOM 849 C CA . VAL A 1 108 ? 4.619 5.638 5.947 1.00 89.69 108 VAL A CA 1
ATOM 850 C C . VAL A 1 108 ? 5.140 7.017 6.347 1.00 89.69 108 VAL A C 1
ATOM 852 O O . VAL A 1 108 ? 5.433 7.826 5.475 1.00 89.69 108 VAL A O 1
ATOM 855 N N . GLU A 1 109 ? 5.299 7.290 7.643 1.00 89.31 109 GLU A N 1
ATOM 856 C CA . GLU A 1 109 ? 5.915 8.534 8.120 1.00 89.31 109 GLU A CA 1
ATOM 857 C C . GLU A 1 109 ? 7.360 8.679 7.611 1.00 89.31 109 GLU A C 1
ATOM 859 O O . GLU A 1 109 ? 7.748 9.745 7.135 1.00 89.31 109 GLU A O 1
ATOM 864 N N . LYS A 1 110 ? 8.148 7.595 7.652 1.00 91.25 110 LYS A N 1
ATOM 865 C CA . LYS A 1 110 ? 9.536 7.586 7.166 1.00 91.25 110 LYS A CA 1
ATOM 866 C C . LYS A 1 110 ? 9.639 7.541 5.639 1.00 91.25 110 LYS A C 1
ATOM 868 O O . LYS A 1 110 ? 10.560 8.124 5.068 1.00 91.25 110 LYS A O 1
ATOM 873 N N . PHE A 1 111 ? 8.733 6.821 4.986 1.00 90.19 111 PHE A N 1
ATOM 874 C CA . PHE A 1 111 ? 8.715 6.588 3.543 1.00 90.19 111 PHE A CA 1
ATOM 875 C C . PHE A 1 111 ? 7.342 6.964 2.968 1.00 90.19 111 PHE A C 1
ATOM 877 O O . PHE A 1 111 ? 6.540 6.079 2.665 1.00 90.19 111 PHE A O 1
ATOM 884 N N . PRO A 1 112 ? 7.042 8.263 2.832 1.00 81.94 112 PRO A N 1
ATOM 885 C CA . PRO A 1 112 ? 5.743 8.706 2.350 1.00 81.94 112 PRO A CA 1
ATOM 886 C C . PRO A 1 112 ? 5.532 8.300 0.886 1.00 81.94 112 PRO A C 1
ATOM 888 O O . PRO A 1 112 ? 6.229 8.770 -0.009 1.00 81.94 112 PRO A O 1
ATOM 891 N N . ASP A 1 113 ? 4.531 7.453 0.642 1.00 66.31 113 ASP A N 1
ATOM 892 C CA . ASP A 1 113 ? 4.194 6.946 -0.697 1.00 66.31 113 ASP A CA 1
ATOM 893 C C . ASP A 1 113 ? 3.428 7.976 -1.571 1.00 66.31 113 ASP A C 1
ATOM 895 O O . ASP A 1 113 ? 3.269 7.755 -2.770 1.00 66.31 113 ASP A O 1
ATOM 899 N N . LEU A 1 114 ? 2.895 9.072 -0.997 1.00 52.41 114 LEU A N 1
ATOM 900 C CA . LEU A 1 114 ? 1.765 9.824 -1.589 1.00 52.41 114 LEU A CA 1
ATOM 901 C C . LEU A 1 114 ? 1.825 11.366 -1.551 1.00 52.41 114 LEU A C 1
ATOM 903 O O . LEU A 1 114 ? 0.799 12.006 -1.785 1.00 52.41 114 LEU A O 1
ATOM 907 N N . VAL A 1 115 ? 2.964 12.008 -1.285 1.00 47.12 115 VAL A N 1
ATOM 908 C CA . VAL A 1 115 ? 2.983 13.486 -1.287 1.00 47.12 115 VAL A CA 1
ATOM 909 C C . VAL A 1 115 ? 3.183 14.026 -2.706 1.00 47.12 115 VAL A C 1
ATOM 911 O O . VAL A 1 115 ? 4.001 13.510 -3.460 1.00 47.12 115 VAL A O 1
ATOM 914 N N . LEU A 1 116 ? 2.385 15.054 -3.020 1.00 41.00 116 LEU A N 1
ATOM 915 C CA . LEU A 1 116 ? 2.078 15.781 -4.269 1.00 41.00 116 LEU A CA 1
ATOM 916 C C . LEU A 1 116 ? 3.213 16.089 -5.271 1.00 41.00 116 LEU A C 1
ATOM 918 O O . LEU A 1 116 ? 2.940 16.600 -6.352 1.00 41.00 116 LEU A O 1
ATOM 922 N N . GLU A 1 117 ? 4.447 15.713 -4.975 1.00 49.03 117 GLU A N 1
ATOM 923 C CA . GLU A 1 117 ? 5.581 15.690 -5.891 1.00 49.03 117 GLU A CA 1
ATOM 924 C C . GLU A 1 117 ? 6.302 14.365 -5.667 1.00 49.03 117 GLU A C 1
ATOM 926 O O . GLU A 1 117 ? 7.281 14.295 -4.928 1.00 49.03 117 GLU A O 1
ATOM 931 N N . ASN A 1 118 ? 5.766 13.280 -6.232 1.00 70.19 118 ASN A N 1
ATOM 932 C CA . ASN A 1 118 ? 6.370 11.969 -6.056 1.00 70.19 118 ASN A CA 1
ATOM 933 C C . ASN A 1 118 ? 7.816 12.037 -6.599 1.00 70.19 118 ASN A C 1
ATOM 935 O O . ASN A 1 118 ? 7.994 12.169 -7.816 1.00 70.19 118 ASN A O 1
ATOM 939 N N . PRO A 1 119 ? 8.857 11.952 -5.744 1.00 76.94 119 PRO A N 1
ATOM 940 C CA . PRO A 1 119 ? 10.242 12.069 -6.188 1.00 76.94 119 PRO A CA 1
ATOM 941 C C . PRO A 1 119 ? 10.582 10.991 -7.219 1.00 76.94 119 PRO A C 1
ATOM 943 O O . PRO A 1 119 ? 11.454 11.205 -8.057 1.00 76.94 119 PRO A O 1
ATOM 946 N N . PHE A 1 120 ? 9.857 9.867 -7.218 1.00 82.88 120 PHE A N 1
ATOM 947 C CA . PHE A 1 120 ? 9.981 8.816 -8.219 1.00 82.88 120 PHE A CA 1
ATOM 948 C C . PHE A 1 120 ? 9.425 9.223 -9.587 1.00 82.88 120 PHE A C 1
ATOM 950 O O . PHE A 1 120 ? 10.018 8.828 -10.582 1.00 82.88 120 PHE A O 1
ATOM 957 N N . GLU A 1 121 ? 8.363 10.030 -9.666 1.00 83.50 121 GLU A N 1
ATOM 958 C CA . GLU A 1 121 ? 7.825 10.553 -10.937 1.00 83.50 121 GLU A CA 1
ATOM 959 C C . GLU A 1 121 ? 8.745 11.629 -11.527 1.00 83.50 121 GLU A C 1
ATOM 961 O O . GLU A 1 121 ? 9.061 11.610 -12.715 1.00 83.50 121 GLU A O 1
ATOM 966 N N . LEU A 1 122 ? 9.261 12.533 -10.688 1.00 85.38 122 LEU A N 1
ATOM 967 C CA . LEU A 1 122 ? 10.267 13.507 -11.123 1.00 85.38 122 LEU A CA 1
ATOM 968 C C . LEU A 1 122 ? 11.556 12.808 -11.567 1.00 85.38 122 LEU A C 1
ATOM 970 O O . LEU A 1 122 ? 12.133 13.145 -12.603 1.00 85.38 122 LEU A O 1
ATOM 974 N N . ALA A 1 123 ? 12.004 11.804 -10.813 1.00 87.75 123 ALA A N 1
ATOM 975 C CA . ALA A 1 123 ? 13.166 11.001 -11.168 1.00 87.75 123 ALA A CA 1
ATOM 976 C C . ALA A 1 123 ? 12.947 10.202 -12.455 1.00 87.75 123 ALA A C 1
ATOM 978 O O . ALA A 1 123 ? 13.884 10.078 -13.241 1.00 87.75 123 ALA A O 1
ATOM 979 N N . LEU A 1 124 ? 11.728 9.707 -12.691 1.00 87.50 124 LEU A N 1
ATOM 980 C CA . LEU A 1 124 ? 11.357 9.013 -13.922 1.00 87.50 124 LEU A CA 1
ATOM 981 C C . LEU A 1 124 ? 11.650 9.900 -15.132 1.00 87.50 124 LEU A C 1
ATOM 983 O O . LEU A 1 124 ? 12.204 9.422 -16.108 1.00 87.50 124 LEU A O 1
ATOM 987 N N . GLN A 1 125 ? 11.341 11.194 -15.054 1.00 85.81 125 GLN A N 1
ATOM 988 C CA . GLN A 1 125 ? 11.528 12.136 -16.163 1.00 85.81 125 GLN A CA 1
ATOM 989 C C . GLN A 1 125 ? 12.954 12.690 -16.288 1.00 85.81 125 GLN A C 1
ATOM 991 O O . GLN A 1 125 ? 13.344 13.129 -17.365 1.00 85.81 125 GLN A O 1
ATOM 996 N N . SER A 1 126 ? 13.718 12.725 -15.194 1.00 86.94 126 SER A N 1
ATOM 997 C CA . SER A 1 126 ? 14.968 13.499 -15.121 1.00 86.94 126 SER A CA 1
ATOM 998 C C . SER A 1 126 ? 16.241 12.670 -14.959 1.00 86.94 126 SER A C 1
ATOM 1000 O O . SER A 1 126 ? 17.329 13.201 -15.182 1.00 86.94 126 SER A O 1
ATOM 1002 N N . LYS A 1 127 ? 16.152 11.390 -14.571 1.00 88.81 127 LYS A N 1
ATOM 1003 C CA . LYS A 1 127 ? 17.328 10.541 -14.316 1.00 88.81 127 LYS A CA 1
ATOM 1004 C C . LYS A 1 127 ? 17.627 9.585 -15.464 1.00 88.81 127 LYS A C 1
ATOM 1006 O O . LYS A 1 127 ? 16.722 9.053 -16.107 1.00 88.81 127 LYS A O 1
ATOM 1011 N N . THR A 1 128 ? 18.915 9.301 -15.651 1.00 89.94 128 THR A N 1
ATOM 1012 C CA . THR A 1 128 ? 19.380 8.161 -16.453 1.00 89.94 128 THR A CA 1
ATOM 1013 C C . THR A 1 128 ? 18.906 6.839 -15.838 1.00 89.94 128 THR A C 1
ATOM 1015 O O . THR A 1 128 ? 18.510 6.799 -14.669 1.00 89.94 128 THR A O 1
ATOM 1018 N N . SER A 1 129 ? 18.950 5.749 -16.605 1.00 90.12 129 SER A N 1
ATOM 1019 C CA . SER A 1 129 ? 18.558 4.410 -16.140 1.00 90.12 129 SER A CA 1
ATOM 1020 C C . SER A 1 129 ? 19.371 3.983 -14.914 1.00 90.12 129 SER A C 1
ATOM 1022 O O . SER A 1 129 ? 18.795 3.599 -13.895 1.00 90.12 129 SER A O 1
ATOM 1024 N N . ALA A 1 130 ? 20.693 4.166 -14.965 1.00 90.38 130 ALA A N 1
ATOM 1025 C CA . ALA A 1 130 ? 21.611 3.862 -13.872 1.00 90.38 130 ALA A CA 1
ATOM 1026 C C . ALA A 1 130 ? 21.350 4.708 -12.611 1.00 90.38 130 ALA A C 1
ATOM 1028 O O . ALA A 1 130 ? 21.333 4.174 -11.497 1.00 90.38 130 ALA A O 1
ATOM 1029 N N . ASP A 1 131 ? 21.118 6.018 -12.757 1.00 91.81 131 ASP A N 1
ATOM 1030 C CA . ASP A 1 131 ? 20.842 6.892 -11.610 1.00 91.81 131 ASP A CA 1
ATOM 1031 C C . ASP A 1 131 ? 19.465 6.618 -10.997 1.00 91.81 131 ASP A C 1
ATOM 1033 O O . ASP A 1 131 ? 19.308 6.675 -9.774 1.00 91.81 131 ASP A O 1
ATOM 1037 N N . TYR A 1 132 ? 18.465 6.309 -11.828 1.00 92.12 132 TYR A N 1
ATOM 1038 C CA . TYR A 1 132 ? 17.142 5.908 -11.359 1.00 92.12 132 TYR A CA 1
ATOM 1039 C C . TYR A 1 132 ? 17.218 4.586 -10.598 1.00 92.12 132 TYR A C 1
ATOM 1041 O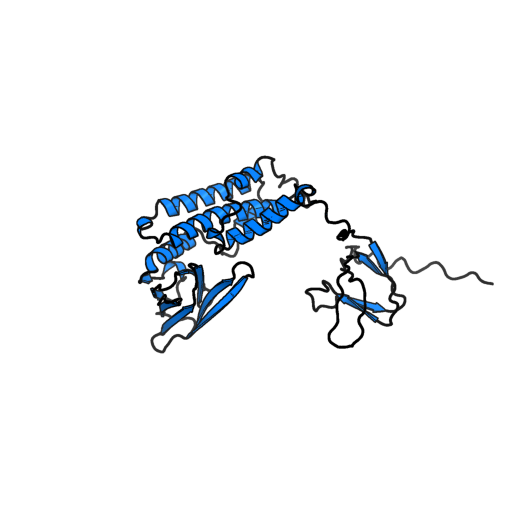 O . TYR A 1 132 ? 16.734 4.503 -9.470 1.00 92.12 132 TYR A O 1
ATOM 1049 N N . GLN A 1 133 ? 17.885 3.580 -11.168 1.00 92.50 133 GLN A N 1
ATOM 1050 C CA . GLN A 1 133 ? 18.074 2.286 -10.522 1.00 92.50 133 GLN A CA 1
ATOM 1051 C C . GLN A 1 133 ? 18.779 2.443 -9.176 1.00 92.50 133 GLN A C 1
ATOM 1053 O O . GLN A 1 133 ? 18.262 1.958 -8.174 1.00 92.50 133 GLN A O 1
ATOM 1058 N N . ARG A 1 134 ? 19.891 3.189 -9.108 1.00 93.75 134 ARG A N 1
ATOM 1059 C CA . ARG A 1 134 ? 20.595 3.449 -7.840 1.00 93.75 134 ARG A CA 1
ATOM 1060 C C . ARG A 1 134 ? 19.668 4.051 -6.785 1.00 93.75 134 ARG A C 1
ATOM 1062 O O . ARG A 1 134 ? 19.658 3.577 -5.654 1.00 93.75 134 ARG A O 1
ATOM 1069 N N . MET A 1 135 ? 18.861 5.041 -7.165 1.00 94.00 135 MET A N 1
ATOM 1070 C CA . MET A 1 135 ? 17.902 5.677 -6.260 1.00 94.00 135 MET A CA 1
ATOM 1071 C C . MET A 1 135 ? 16.851 4.685 -5.732 1.00 94.00 135 MET A C 1
ATOM 1073 O O . MET A 1 135 ? 16.547 4.694 -4.537 1.00 94.00 135 MET A O 1
ATOM 1077 N N . ILE A 1 136 ? 16.304 3.820 -6.595 1.00 93.75 136 ILE A N 1
ATOM 1078 C CA . ILE A 1 136 ? 15.359 2.774 -6.175 1.00 93.75 136 ILE A CA 1
ATOM 1079 C C . ILE A 1 136 ? 16.042 1.762 -5.247 1.00 93.75 136 ILE A C 1
ATOM 1081 O O . ILE A 1 136 ? 15.471 1.414 -4.216 1.00 93.75 136 ILE A O 1
ATOM 1085 N N . GLU A 1 137 ? 17.269 1.337 -5.555 1.00 94.69 137 GLU A N 1
ATOM 1086 C CA . GLU A 1 137 ? 18.039 0.411 -4.715 1.00 94.69 137 GLU A CA 1
ATOM 1087 C C . GLU A 1 137 ? 18.369 0.992 -3.335 1.00 94.69 137 GLU A C 1
ATOM 1089 O O . GLU A 1 137 ? 18.270 0.295 -2.325 1.00 94.69 137 GLU A O 1
ATOM 1094 N N . ASP A 1 138 ? 18.739 2.272 -3.264 1.00 95.19 138 ASP A N 1
ATOM 1095 C CA . ASP A 1 138 ? 18.984 2.971 -1.999 1.00 95.19 138 ASP A CA 1
ATOM 1096 C C . ASP A 1 138 ? 17.712 3.033 -1.143 1.00 95.19 138 ASP A C 1
ATOM 1098 O O . ASP A 1 138 ? 17.747 2.773 0.066 1.00 95.19 138 ASP A O 1
ATOM 1102 N N . SER A 1 139 ? 16.568 3.328 -1.767 1.00 94.25 139 SER A N 1
ATOM 1103 C CA . SER A 1 139 ? 15.272 3.331 -1.086 1.00 94.25 139 SER A CA 1
ATOM 1104 C C . SER A 1 139 ? 14.864 1.929 -0.626 1.00 94.25 139 SER A C 1
ATOM 1106 O O . SER A 1 139 ? 14.462 1.759 0.526 1.00 94.25 139 SER A O 1
ATOM 1108 N N . TYR A 1 140 ? 15.045 0.912 -1.472 1.00 94.88 140 TYR A N 1
ATOM 1109 C CA . TYR A 1 140 ? 14.804 -0.491 -1.136 1.00 94.88 140 TYR A CA 1
ATOM 1110 C C . TYR A 1 140 ? 15.645 -0.932 0.068 1.00 94.88 140 TYR A C 1
ATOM 1112 O O . TYR A 1 140 ? 15.088 -1.401 1.060 1.00 94.88 140 TYR A O 1
ATOM 1120 N N . ARG A 1 141 ? 16.964 -0.685 0.051 1.00 96.75 141 ARG A N 1
ATOM 1121 C CA . ARG A 1 141 ? 17.857 -0.974 1.188 1.00 96.75 141 ARG A CA 1
ATOM 1122 C C . ARG A 1 141 ? 17.426 -0.249 2.459 1.00 96.75 141 ARG A C 1
ATOM 1124 O O . ARG A 1 141 ? 17.452 -0.837 3.536 1.00 96.75 141 ARG A O 1
ATOM 1131 N N . SER A 1 142 ? 16.999 1.007 2.343 1.00 96.25 142 SER A N 1
ATOM 1132 C CA . SER A 1 142 ? 16.526 1.799 3.484 1.00 96.25 142 SER A CA 1
ATOM 1133 C C . SER A 1 142 ? 15.231 1.243 4.082 1.00 96.25 142 SER A C 1
ATOM 1135 O O . SER A 1 142 ? 15.095 1.183 5.306 1.00 96.25 142 SER A O 1
ATOM 1137 N N . LYS A 1 143 ? 14.288 0.822 3.231 1.00 96.25 143 LYS A N 1
ATOM 1138 C CA . LYS A 1 143 ? 13.024 0.184 3.625 1.00 96.25 143 LYS A CA 1
ATOM 1139 C C . LYS A 1 143 ? 13.272 -1.178 4.278 1.00 96.25 143 LYS A C 1
ATOM 1141 O O . LYS A 1 143 ? 12.709 -1.440 5.338 1.00 96.25 143 LYS A O 1
ATOM 1146 N N . GLN A 1 144 ? 14.155 -1.994 3.702 1.00 96.25 144 GLN A N 1
ATOM 1147 C CA . GLN A 1 144 ? 14.546 -3.291 4.254 1.00 96.25 144 GLN A CA 1
ATOM 1148 C C . GLN A 1 144 ? 15.235 -3.128 5.613 1.00 96.25 144 GLN A C 1
ATOM 1150 O O . GLN A 1 144 ? 14.803 -3.709 6.601 1.00 96.25 144 GLN A O 1
ATOM 1155 N N . SER A 1 145 ? 16.216 -2.227 5.699 1.00 96.94 145 SER A N 1
ATOM 1156 C CA . SER A 1 145 ? 16.900 -1.908 6.953 1.00 96.94 145 SER A CA 1
ATOM 1157 C C . SER A 1 145 ? 15.933 -1.403 8.028 1.00 96.94 145 SER A C 1
ATOM 1159 O O . SER A 1 145 ? 16.090 -1.733 9.200 1.00 96.94 145 SER A O 1
ATOM 1161 N N . PHE A 1 146 ? 14.909 -0.628 7.663 1.00 97.00 146 PHE A N 1
ATOM 1162 C CA . PHE A 1 146 ? 13.890 -0.205 8.621 1.00 97.00 146 PHE A CA 1
ATOM 1163 C C . PHE A 1 146 ? 13.058 -1.378 9.154 1.00 97.00 146 PHE A C 1
ATOM 1165 O O . PHE A 1 146 ? 12.775 -1.401 10.348 1.00 97.00 146 PHE A O 1
ATOM 1172 N N . LEU A 1 147 ? 12.687 -2.334 8.297 1.00 96.25 147 LEU A N 1
ATOM 1173 C CA . LEU A 1 147 ? 11.990 -3.553 8.710 1.00 96.25 147 LEU A CA 1
ATOM 1174 C C . LEU A 1 147 ? 12.866 -4.410 9.635 1.00 96.25 147 LEU A C 1
ATOM 1176 O O . LEU A 1 147 ? 12.422 -4.775 10.721 1.00 96.25 147 LEU A O 1
ATOM 1180 N N . ASP A 1 148 ? 14.111 -4.666 9.234 1.00 95.50 148 ASP A N 1
ATOM 1181 C CA . ASP A 1 148 ? 15.036 -5.553 9.950 1.00 95.50 148 ASP A CA 1
ATOM 1182 C C . ASP A 1 148 ? 15.438 -4.995 11.327 1.00 95.50 148 ASP A C 1
ATOM 1184 O O . ASP A 1 148 ? 15.659 -5.751 12.268 1.00 95.50 148 ASP A O 1
ATOM 1188 N N . ASN A 1 149 ? 15.505 -3.666 11.469 1.00 96.31 149 ASN A N 1
ATOM 1189 C CA . ASN A 1 149 ? 15.857 -2.996 12.727 1.00 96.31 149 ASN A CA 1
ATOM 1190 C C . ASN A 1 149 ? 14.630 -2.554 13.546 1.00 96.31 149 ASN A C 1
ATOM 1192 O O . ASN A 1 149 ? 14.763 -1.775 14.494 1.00 96.31 149 ASN A O 1
ATOM 1196 N N . TYR A 1 150 ? 13.419 -2.993 13.190 1.00 96.44 150 TYR A N 1
ATOM 1197 C CA . TYR A 1 150 ? 12.231 -2.650 13.963 1.00 96.44 150 TYR A CA 1
ATOM 1198 C C . TYR A 1 150 ? 12.123 -3.534 15.209 1.00 96.44 150 TYR A C 1
ATOM 1200 O O . TYR A 1 150 ? 11.835 -4.724 15.110 1.00 96.44 150 TYR A O 1
ATOM 1208 N N . ASN A 1 151 ? 12.280 -2.932 16.393 1.00 88.50 151 ASN A N 1
ATOM 1209 C CA . ASN A 1 151 ? 12.328 -3.626 17.693 1.00 88.50 151 ASN A CA 1
ATOM 1210 C C . ASN A 1 151 ? 11.126 -4.534 18.018 1.00 88.50 151 ASN A C 1
ATOM 1212 O O . ASN A 1 151 ? 11.216 -5.342 18.933 1.00 88.50 151 ASN A O 1
ATOM 1216 N N . ALA A 1 152 ? 9.988 -4.374 17.335 1.00 86.88 152 ALA A N 1
ATOM 1217 C CA . ALA A 1 152 ? 8.787 -5.181 17.562 1.00 86.88 152 ALA A CA 1
ATOM 1218 C C . ALA A 1 152 ? 8.453 -6.121 16.389 1.00 86.88 152 ALA A C 1
ATOM 1220 O O . ALA A 1 152 ? 7.329 -6.612 16.304 1.00 86.88 152 ALA A O 1
ATOM 1221 N N . SER A 1 153 ? 9.408 -6.359 15.486 1.00 82.31 153 SER A N 1
ATOM 1222 C CA . SER A 1 153 ? 9.238 -7.274 14.349 1.00 82.31 153 SER A CA 1
ATOM 1223 C C . SER A 1 153 ? 8.980 -8.721 14.784 1.00 82.31 153 SER A C 1
ATOM 1225 O O . SER A 1 153 ? 8.187 -9.405 14.145 1.00 82.31 153 SER A O 1
ATOM 1227 N N . ASP A 1 154 ? 9.523 -9.145 15.929 1.00 86.00 154 ASP A N 1
ATOM 1228 C CA . ASP A 1 154 ? 9.271 -10.471 16.520 1.00 86.00 154 ASP A CA 1
ATOM 1229 C C . ASP A 1 154 ? 7.803 -10.706 16.921 1.00 86.00 154 ASP A C 1
ATOM 1231 O O . ASP A 1 154 ? 7.379 -11.844 17.107 1.00 86.00 154 ASP A O 1
ATOM 1235 N N . TYR A 1 155 ? 7.008 -9.639 17.048 1.00 91.88 155 TYR A N 1
ATOM 1236 C CA . TYR A 1 155 ? 5.582 -9.720 17.380 1.00 91.88 155 TYR A CA 1
ATOM 1237 C C . TYR A 1 155 ? 4.676 -9.666 16.149 1.00 91.88 155 TYR A C 1
ATOM 1239 O O . TYR A 1 155 ? 3.453 -9.562 16.287 1.00 91.88 155 TYR A O 1
ATOM 1247 N N . PHE A 1 156 ? 5.246 -9.677 14.945 1.00 96.56 156 PHE A N 1
ATOM 1248 C CA . PHE A 1 156 ? 4.461 -9.745 13.725 1.00 96.56 156 PHE A CA 1
ATOM 1249 C C . PHE A 1 156 ? 3.894 -11.145 13.530 1.00 96.56 156 PHE A C 1
ATOM 1251 O O . PHE A 1 156 ? 4.546 -12.158 13.775 1.00 96.56 156 PHE A O 1
ATOM 1258 N N . THR A 1 157 ? 2.669 -11.204 13.021 1.00 96.62 157 THR A N 1
ATOM 1259 C CA . THR A 1 157 ? 2.127 -12.448 12.486 1.00 96.62 157 THR A CA 1
ATOM 1260 C C . THR A 1 157 ? 2.933 -12.866 11.253 1.00 96.62 157 THR A C 1
ATOM 1262 O O . THR A 1 157 ? 3.591 -12.050 10.591 1.00 96.62 157 THR A O 1
ATOM 1265 N N . ASN A 1 158 ? 2.856 -14.149 10.898 1.00 95.88 158 ASN A N 1
ATOM 1266 C CA . ASN A 1 158 ? 3.466 -14.640 9.662 1.00 95.88 158 ASN A CA 1
ATOM 1267 C C . ASN A 1 158 ? 2.881 -13.931 8.433 1.00 95.88 158 ASN A C 1
ATOM 1269 O O . ASN A 1 158 ? 3.632 -13.538 7.545 1.00 95.88 158 ASN A O 1
ATOM 1273 N N . ASN A 1 159 ? 1.562 -13.709 8.425 1.00 95.69 159 ASN A N 1
ATOM 1274 C CA . ASN A 1 159 ? 0.860 -13.045 7.330 1.00 95.69 159 ASN A CA 1
ATOM 1275 C C . ASN A 1 159 ? 1.345 -11.607 7.141 1.00 95.69 159 ASN A C 1
ATOM 1277 O O . ASN A 1 159 ? 1.664 -11.215 6.020 1.00 95.69 159 ASN A O 1
ATOM 1281 N N . PHE A 1 160 ? 1.462 -10.830 8.223 1.00 96.81 160 PHE A N 1
ATOM 1282 C CA . PHE A 1 160 ? 1.967 -9.465 8.129 1.00 96.81 160 PHE A CA 1
ATOM 1283 C C . PHE A 1 160 ? 3.445 -9.420 7.728 1.00 96.81 160 PHE A C 1
ATOM 1285 O O . PHE A 1 160 ? 3.818 -8.628 6.865 1.00 96.81 160 PHE A O 1
ATOM 1292 N N . SER A 1 161 ? 4.278 -10.290 8.311 1.00 96.06 161 SER A N 1
ATOM 1293 C CA . SER A 1 161 ? 5.706 -10.386 7.977 1.00 96.06 161 SER A CA 1
ATOM 1294 C C . SER A 1 161 ? 5.926 -10.686 6.499 1.00 96.06 161 SER A C 1
ATOM 1296 O O . SER A 1 161 ? 6.796 -10.103 5.855 1.00 96.06 161 SER A O 1
ATOM 1298 N N . GLU A 1 162 ? 5.136 -11.605 5.958 1.00 95.00 162 GLU A N 1
ATOM 1299 C CA . GLU A 1 162 ? 5.151 -11.951 4.546 1.00 95.00 162 GLU A CA 1
ATOM 1300 C C . GLU A 1 162 ? 4.654 -10.789 3.681 1.00 95.00 162 GLU A C 1
ATOM 1302 O O . GLU A 1 162 ? 5.331 -10.383 2.735 1.00 95.00 162 GLU A O 1
ATOM 1307 N N . TYR A 1 163 ? 3.520 -10.200 4.051 1.00 95.56 163 TYR A N 1
ATOM 1308 C CA . TYR A 1 163 ? 2.944 -9.060 3.356 1.00 95.56 163 TYR A CA 1
ATOM 1309 C C . TYR A 1 163 ? 3.926 -7.886 3.244 1.00 95.56 163 TYR A C 1
ATOM 1311 O O . TYR A 1 163 ? 4.114 -7.367 2.145 1.00 95.56 163 TYR A O 1
ATOM 1319 N N . ILE A 1 164 ? 4.578 -7.473 4.338 1.00 95.88 164 ILE A N 1
ATOM 1320 C CA . ILE A 1 164 ? 5.452 -6.292 4.314 1.00 95.88 164 ILE A CA 1
ATOM 1321 C C . ILE A 1 164 ? 6.747 -6.543 3.537 1.00 95.88 164 ILE A C 1
ATOM 1323 O O . ILE A 1 164 ? 7.223 -5.650 2.837 1.00 95.88 164 ILE A O 1
ATOM 1327 N N . LYS A 1 165 ? 7.290 -7.767 3.589 1.00 95.31 165 LYS A N 1
ATOM 1328 C CA . LYS A 1 165 ? 8.431 -8.167 2.750 1.00 95.31 165 LYS A CA 1
ATOM 1329 C C . LYS A 1 165 ? 8.059 -8.092 1.272 1.00 95.31 165 LYS A C 1
ATOM 1331 O O . LYS A 1 165 ? 8.788 -7.486 0.490 1.00 95.31 165 LYS A O 1
ATOM 1336 N N . ASN A 1 166 ? 6.898 -8.637 0.909 1.00 94.88 166 ASN A N 1
ATOM 1337 C CA . ASN A 1 166 ? 6.385 -8.569 -0.457 1.00 94.88 166 ASN A CA 1
ATOM 1338 C C . ASN A 1 166 ? 6.126 -7.118 -0.890 1.00 94.88 166 ASN A C 1
ATOM 1340 O O . ASN A 1 166 ? 6.483 -6.754 -2.006 1.00 94.88 166 ASN A O 1
ATOM 1344 N N . ASP A 1 167 ? 5.573 -6.271 -0.017 1.00 94.31 167 ASP A N 1
ATOM 1345 C CA . ASP A 1 167 ? 5.333 -4.850 -0.307 1.00 94.31 167 ASP A CA 1
ATOM 1346 C C . ASP A 1 167 ? 6.635 -4.135 -0.677 1.00 94.31 167 ASP A C 1
ATOM 1348 O O . ASP A 1 167 ? 6.679 -3.446 -1.689 1.00 94.31 167 ASP A O 1
ATOM 1352 N N . ILE A 1 168 ? 7.721 -4.368 0.067 1.00 95.06 168 ILE A N 1
ATOM 1353 C CA . ILE A 1 168 ? 9.036 -3.764 -0.197 1.00 95.06 168 ILE A CA 1
ATOM 1354 C C . ILE A 1 168 ? 9.667 -4.313 -1.490 1.00 95.06 168 ILE A C 1
ATOM 1356 O O . ILE A 1 168 ? 10.153 -3.533 -2.316 1.00 95.06 168 ILE A O 1
ATOM 1360 N N . ILE A 1 169 ? 9.652 -5.637 -1.684 1.00 95.06 169 ILE A N 1
ATOM 1361 C CA . ILE A 1 169 ? 10.242 -6.303 -2.860 1.00 95.06 169 ILE A CA 1
ATOM 1362 C C . ILE A 1 169 ? 9.528 -5.869 -4.140 1.00 95.06 169 ILE A C 1
ATOM 1364 O O . ILE A 1 169 ? 10.169 -5.441 -5.104 1.00 95.06 169 ILE A O 1
ATOM 1368 N N . TYR A 1 170 ? 8.198 -5.945 -4.159 1.00 95.75 170 TYR A N 1
ATOM 1369 C CA . TYR A 1 170 ? 7.446 -5.627 -5.365 1.00 95.75 170 TYR A CA 1
ATOM 1370 C C . TYR A 1 170 ? 7.304 -4.130 -5.594 1.00 95.75 170 TYR A C 1
ATOM 1372 O O . TYR A 1 170 ? 7.187 -3.733 -6.748 1.00 95.75 170 TYR A O 1
ATOM 1380 N N . TRP A 1 171 ? 7.402 -3.288 -4.560 1.00 95.00 171 TRP A N 1
ATOM 1381 C CA . TRP A 1 171 ? 7.579 -1.846 -4.742 1.00 95.00 171 TRP A CA 1
ATOM 1382 C C . TRP A 1 171 ? 8.829 -1.550 -5.585 1.00 95.00 171 TRP A C 1
ATOM 1384 O O . TRP A 1 171 ? 8.732 -0.857 -6.601 1.00 95.00 171 TRP A O 1
ATOM 1394 N N . ARG A 1 172 ? 9.981 -2.148 -5.238 1.00 94.94 172 ARG A N 1
ATOM 1395 C CA . ARG A 1 172 ? 11.228 -2.035 -6.022 1.00 94.94 172 ARG A CA 1
ATOM 1396 C C . ARG A 1 172 ? 11.014 -2.514 -7.458 1.00 94.94 172 ARG A C 1
ATOM 1398 O O . ARG A 1 172 ? 11.305 -1.779 -8.401 1.00 94.94 172 ARG A O 1
ATOM 1405 N N . ALA A 1 173 ? 10.495 -3.731 -7.622 1.00 95.31 173 ALA A N 1
ATOM 1406 C CA . ALA A 1 173 ? 10.323 -4.350 -8.935 1.00 95.31 173 ALA A CA 1
ATOM 1407 C C . ALA A 1 173 ? 9.358 -3.558 -9.835 1.00 95.31 173 ALA A C 1
ATOM 1409 O O . ALA A 1 173 ? 9.641 -3.341 -11.015 1.00 95.31 173 ALA A O 1
ATOM 1410 N N . PHE A 1 174 ? 8.247 -3.071 -9.273 1.00 94.38 174 PHE A N 1
ATOM 1411 C CA . PHE A 1 174 ? 7.297 -2.199 -9.956 1.00 94.38 174 PHE A CA 1
ATOM 1412 C C . PHE A 1 174 ? 7.973 -0.921 -10.455 1.00 94.38 174 PHE A C 1
ATOM 1414 O O . PHE A 1 174 ? 7.848 -0.601 -11.634 1.00 94.38 174 PHE A O 1
ATOM 1421 N N . HIS A 1 175 ? 8.704 -0.203 -9.598 1.00 93.75 175 HIS A N 1
ATOM 1422 C CA . HIS A 1 175 ? 9.315 1.070 -9.983 1.00 93.75 175 HIS A CA 1
ATOM 1423 C C . HIS A 1 175 ? 10.393 0.912 -11.063 1.00 93.75 175 HIS A C 1
ATOM 1425 O O . HIS A 1 175 ? 10.409 1.694 -12.016 1.00 93.75 175 HIS A O 1
ATOM 1431 N N . LEU A 1 176 ? 11.241 -0.118 -10.975 1.00 93.50 176 LEU A N 1
ATOM 1432 C CA . LEU A 1 176 ? 12.233 -0.412 -12.018 1.00 93.50 176 LEU A CA 1
ATOM 1433 C C . LEU A 1 176 ? 11.560 -0.771 -13.350 1.00 93.50 176 LEU A C 1
ATOM 1435 O O . LEU A 1 176 ? 11.933 -0.263 -14.406 1.00 93.50 176 LEU A O 1
ATOM 1439 N N . MET A 1 177 ? 10.501 -1.582 -13.319 1.00 92.00 177 MET A N 1
ATOM 1440 C CA . MET A 1 177 ? 9.779 -1.914 -14.546 1.00 92.00 177 MET A CA 1
ATOM 1441 C C . MET A 1 177 ? 8.989 -0.719 -15.109 1.00 92.00 177 MET A C 1
ATOM 1443 O O . MET A 1 177 ? 8.845 -0.581 -16.325 1.00 92.00 177 MET A O 1
ATOM 1447 N N . ASN A 1 178 ? 8.499 0.179 -14.252 1.00 91.50 178 ASN A N 1
ATOM 1448 C CA . ASN A 1 178 ? 7.788 1.381 -14.682 1.00 91.50 178 ASN A CA 1
ATOM 1449 C C . ASN A 1 178 ? 8.714 2.342 -15.442 1.00 91.50 178 ASN A C 1
ATOM 1451 O O . ASN A 1 178 ? 8.295 2.936 -16.435 1.00 91.50 178 ASN A O 1
ATOM 1455 N N . TYR A 1 179 ? 9.986 2.431 -15.042 1.00 91.44 179 TYR A N 1
ATOM 1456 C CA . TYR A 1 179 ? 11.009 3.159 -15.797 1.00 91.44 179 TYR A CA 1
ATOM 1457 C C . TYR A 1 179 ? 11.197 2.603 -17.205 1.00 91.44 179 TYR A C 1
ATOM 1459 O O . TYR A 1 179 ? 11.168 3.364 -18.174 1.00 91.44 179 TYR A O 1
ATOM 1467 N N . TYR A 1 180 ? 11.303 1.277 -17.335 1.00 88.44 180 TYR A N 1
ATOM 1468 C CA . TYR A 1 180 ? 11.340 0.642 -18.649 1.00 88.44 180 TYR A CA 1
ATOM 1469 C C . TYR A 1 180 ? 10.096 0.970 -19.475 1.00 88.44 180 TYR A C 1
ATOM 1471 O O . TYR A 1 180 ? 10.222 1.337 -20.640 1.00 88.44 180 TYR A O 1
ATOM 1479 N N . ARG A 1 181 ? 8.891 0.895 -18.897 1.00 87.31 181 ARG A N 1
ATOM 1480 C CA . ARG A 1 181 ? 7.673 1.218 -19.653 1.00 87.31 181 ARG A CA 1
ATOM 1481 C C . ARG A 1 181 ? 7.639 2.682 -20.111 1.00 87.31 181 ARG A C 1
ATOM 1483 O O . ARG A 1 181 ? 7.158 2.953 -21.208 1.00 87.31 181 ARG A O 1
ATOM 1490 N N . ALA A 1 182 ? 8.153 3.614 -19.311 1.00 86.62 182 ALA A N 1
ATOM 1491 C CA . ALA A 1 182 ? 8.186 5.031 -19.667 1.00 86.62 182 ALA A CA 1
ATOM 1492 C C . ALA A 1 182 ? 9.161 5.347 -20.823 1.00 86.62 182 ALA A C 1
ATOM 1494 O O . ALA A 1 182 ? 8.847 6.187 -21.672 1.00 86.62 182 ALA A O 1
ATOM 1495 N N . HIS A 1 183 ? 10.308 4.655 -20.880 1.00 84.81 183 HIS A N 1
ATOM 1496 C CA . HIS A 1 183 ? 11.448 5.010 -21.749 1.00 84.81 183 HIS A CA 1
ATOM 1497 C C . HIS A 1 183 ? 11.970 3.884 -22.648 1.00 84.81 183 HIS A C 1
ATOM 1499 O O . HIS A 1 183 ? 13.041 3.997 -23.238 1.00 84.81 183 HIS A O 1
ATOM 1505 N N . GLY A 1 184 ? 11.245 2.773 -22.731 1.00 71.81 184 GLY A N 1
ATOM 1506 C CA . GLY A 1 184 ? 11.635 1.599 -23.503 1.00 71.81 184 GLY A CA 1
ATOM 1507 C C . GLY A 1 184 ? 11.685 1.846 -25.013 1.00 71.81 184 GLY A C 1
ATOM 1508 O O . GLY A 1 184 ? 11.580 2.966 -25.505 1.00 71.81 184 GLY A O 1
ATOM 1509 N N . LEU A 1 185 ? 11.809 0.760 -25.778 1.00 61.94 185 LEU A N 1
ATOM 1510 C CA . LEU A 1 185 ? 12.174 0.757 -27.206 1.00 61.94 185 LEU A CA 1
ATOM 1511 C C . LEU A 1 185 ? 11.344 1.688 -28.116 1.00 61.94 185 LEU A C 1
ATOM 1513 O O . LEU A 1 185 ? 11.841 2.132 -29.147 1.00 61.94 185 LEU A O 1
ATOM 1517 N N . ASN A 1 186 ? 10.105 2.007 -27.737 1.00 60.00 186 ASN A N 1
ATOM 1518 C CA . ASN A 1 186 ? 9.202 2.863 -28.513 1.00 60.00 186 ASN A CA 1
ATOM 1519 C C . ASN A 1 186 ? 9.273 4.359 -28.145 1.00 60.00 186 ASN A C 1
ATOM 1521 O O . ASN A 1 186 ? 8.572 5.163 -28.760 1.00 60.00 186 ASN A O 1
ATOM 1525 N N . ASN A 1 187 ? 10.089 4.739 -27.158 1.00 62.34 187 ASN A N 1
ATOM 1526 C CA . ASN A 1 187 ? 10.281 6.119 -26.713 1.00 62.34 187 ASN 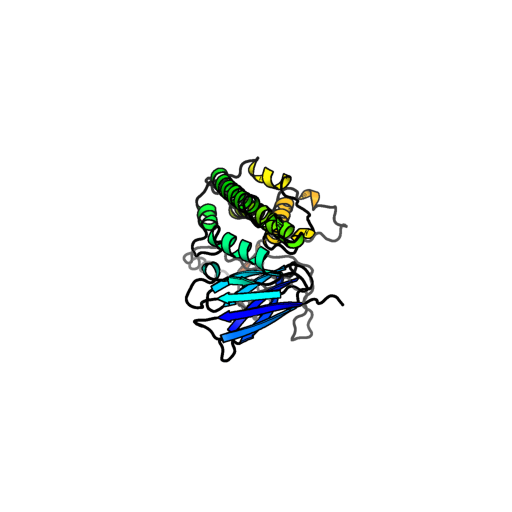A CA 1
ATOM 1527 C C . ASN A 1 187 ? 11.773 6.427 -26.456 1.00 62.34 187 ASN A C 1
ATOM 1529 O O . ASN A 1 187 ? 12.156 6.716 -25.321 1.00 62.34 187 ASN A O 1
ATOM 1533 N N . PRO A 1 188 ? 12.641 6.332 -27.485 1.00 61.38 188 PRO A N 1
ATOM 1534 C CA . PRO A 1 188 ? 14.080 6.482 -27.313 1.00 61.38 188 PRO A CA 1
ATOM 1535 C C . PRO A 1 188 ? 14.440 7.945 -27.035 1.00 61.38 188 PRO A C 1
ATOM 1537 O O . PRO A 1 188 ? 14.709 8.733 -27.942 1.00 61.38 188 PRO A O 1
ATOM 1540 N N . ASN A 1 189 ? 14.464 8.312 -25.759 1.00 69.06 189 ASN A N 1
ATOM 1541 C CA . ASN A 1 189 ? 15.160 9.500 -25.296 1.00 69.06 189 ASN A CA 1
ATOM 1542 C C . ASN A 1 189 ? 16.636 9.122 -25.066 1.00 69.06 189 ASN A C 1
ATOM 1544 O O . ASN A 1 189 ? 16.900 8.202 -24.289 1.00 69.06 189 ASN A O 1
ATOM 1548 N N . PRO A 1 190 ? 17.611 9.812 -25.685 1.00 65.19 190 PRO A N 1
ATOM 1549 C CA . PRO A 1 190 ? 19.032 9.514 -25.497 1.00 65.19 190 PRO A CA 1
ATOM 1550 C C . PRO A 1 190 ? 19.511 9.642 -24.039 1.00 65.19 190 PRO A C 1
ATOM 1552 O O . PRO A 1 190 ? 20.537 9.064 -23.694 1.00 65.19 190 PRO A O 1
ATOM 1555 N N . LEU A 1 191 ? 18.772 10.341 -23.168 1.00 64.00 191 LEU A N 1
ATOM 1556 C CA . LEU A 1 191 ? 19.039 10.388 -21.722 1.00 64.00 191 LEU A CA 1
ATOM 1557 C C . LEU A 1 191 ? 18.621 9.112 -20.971 1.00 64.00 191 LEU A C 1
ATOM 1559 O O . LEU A 1 191 ? 19.053 8.902 -19.839 1.00 64.00 191 LEU A O 1
ATOM 1563 N N . HIS A 1 192 ? 17.792 8.263 -21.578 1.00 75.62 192 HIS A N 1
ATOM 1564 C CA . HIS A 1 192 ? 17.151 7.117 -20.928 1.00 75.62 192 HIS A CA 1
ATOM 1565 C C . HIS A 1 192 ? 17.475 5.793 -21.627 1.00 75.62 192 HIS A C 1
ATOM 1567 O O . HIS A 1 192 ? 16.666 4.869 -21.623 1.00 75.62 192 HIS A O 1
ATOM 1573 N N . VAL A 1 193 ? 18.667 5.681 -22.223 1.00 73.00 193 VAL A N 1
ATOM 1574 C CA . VAL A 1 193 ? 19.144 4.405 -22.771 1.00 73.00 193 VAL A CA 1
ATOM 1575 C C . VAL A 1 193 ? 19.222 3.379 -21.642 1.00 73.00 193 VAL A C 1
ATOM 1577 O O . VAL A 1 193 ? 19.867 3.594 -20.613 1.00 73.00 193 VAL A O 1
ATOM 1580 N N . ILE A 1 194 ? 18.521 2.269 -21.831 1.00 78.38 194 ILE A N 1
ATOM 1581 C CA . ILE A 1 194 ? 18.435 1.190 -20.855 1.00 78.38 194 ILE A CA 1
ATOM 1582 C C . ILE A 1 194 ? 19.582 0.234 -21.139 1.00 78.38 194 ILE A C 1
ATOM 1584 O O . ILE A 1 194 ? 19.679 -0.296 -22.245 1.00 78.38 194 ILE A O 1
ATOM 1588 N N . ASP A 1 195 ? 20.464 0.065 -20.158 1.00 79.00 195 ASP A N 1
ATOM 1589 C CA . ASP A 1 195 ? 21.594 -0.845 -20.279 1.00 79.00 195 ASP A CA 1
ATOM 1590 C C . ASP A 1 195 ? 21.147 -2.319 -20.249 1.00 79.00 195 ASP A C 1
ATOM 1592 O O . ASP A 1 195 ? 20.052 -2.658 -19.791 1.00 79.00 195 ASP A O 1
ATOM 1596 N N . ASP A 1 196 ? 22.007 -3.209 -20.747 1.00 74.38 196 ASP A N 1
ATOM 1597 C CA . ASP A 1 196 ? 21.693 -4.639 -20.856 1.00 74.38 196 ASP A CA 1
ATOM 1598 C C . ASP A 1 196 ? 21.470 -5.313 -19.491 1.00 74.38 196 ASP A C 1
ATOM 1600 O O . ASP A 1 196 ? 20.707 -6.276 -19.392 1.00 74.38 196 ASP A O 1
ATOM 1604 N N . ASN A 1 197 ? 22.091 -4.791 -18.428 1.00 84.06 197 ASN A N 1
ATOM 1605 C CA . ASN A 1 197 ? 22.026 -5.338 -17.071 1.00 84.06 197 ASN A CA 1
ATOM 1606 C C . ASN A 1 197 ? 20.851 -4.786 -16.254 1.00 84.06 197 ASN A C 1
ATOM 1608 O O . ASN A 1 197 ? 20.583 -5.283 -15.155 1.00 84.06 197 ASN A O 1
ATOM 1612 N N . TYR A 1 198 ? 20.130 -3.795 -16.779 1.00 85.94 198 TYR A N 1
ATOM 1613 C CA . TYR A 1 198 ? 19.054 -3.104 -16.084 1.00 85.94 198 TYR A CA 1
ATOM 1614 C C . TYR A 1 198 ? 17.996 -4.076 -15.564 1.00 85.94 198 TYR A C 1
ATOM 1616 O O . TYR A 1 198 ? 17.463 -3.895 -14.478 1.00 85.94 198 TYR A O 1
ATOM 1624 N N . PHE A 1 199 ? 17.727 -5.155 -16.303 1.00 87.88 199 PHE A N 1
ATOM 1625 C CA . PHE A 1 199 ? 16.704 -6.147 -15.965 1.00 87.88 199 PHE A CA 1
ATOM 1626 C C . PHE A 1 199 ? 17.156 -7.227 -14.982 1.00 87.88 199 PHE A C 1
ATOM 1628 O O . PHE A 1 199 ? 16.363 -8.119 -14.678 1.00 87.88 199 PHE A O 1
ATOM 1635 N N . ASN A 1 200 ? 18.378 -7.167 -14.445 1.00 88.31 200 ASN A N 1
ATOM 1636 C CA . ASN A 1 200 ? 18.870 -8.206 -13.536 1.00 88.31 200 ASN A CA 1
ATOM 1637 C C . ASN A 1 200 ? 17.997 -8.364 -12.277 1.00 88.31 200 ASN A C 1
ATOM 1639 O O . ASN A 1 200 ? 17.865 -9.473 -11.760 1.00 88.31 200 ASN A O 1
ATOM 1643 N N . PHE A 1 201 ? 17.295 -7.304 -11.853 1.00 87.81 201 PHE A N 1
ATOM 1644 C CA . PHE A 1 201 ? 16.326 -7.374 -10.750 1.00 87.81 201 PHE A CA 1
ATOM 1645 C C . PHE A 1 201 ? 15.192 -8.385 -10.992 1.00 87.81 201 PHE A C 1
ATOM 1647 O O . PHE A 1 201 ? 14.607 -8.889 -10.035 1.00 87.81 201 PHE A O 1
ATOM 1654 N N . THR A 1 202 ? 14.865 -8.700 -12.250 1.00 85.88 202 THR A N 1
ATOM 1655 C CA . THR A 1 202 ? 13.812 -9.674 -12.595 1.00 85.88 202 THR A CA 1
ATOM 1656 C C . THR A 1 202 ? 14.208 -11.124 -12.307 1.00 85.88 202 THR A C 1
ATOM 1658 O O . THR A 1 202 ? 13.325 -11.969 -12.179 1.00 85.88 202 THR A O 1
ATOM 1661 N N . PHE A 1 203 ? 15.507 -11.421 -12.170 1.00 83.12 203 PHE A N 1
ATOM 1662 C CA . PHE A 1 203 ? 15.996 -12.732 -11.721 1.00 83.12 203 PHE A CA 1
ATOM 1663 C C . PHE A 1 203 ? 15.971 -12.864 -10.194 1.00 83.12 203 PHE A C 1
ATOM 1665 O O . PHE A 1 203 ? 15.853 -13.965 -9.666 1.00 83.12 203 PHE A O 1
ATOM 1672 N N . GLU A 1 204 ? 16.074 -11.738 -9.488 1.00 78.81 204 GLU A N 1
ATOM 1673 C CA . GLU A 1 204 ? 16.006 -11.658 -8.024 1.00 78.81 204 GLU A CA 1
ATOM 1674 C C . GLU A 1 204 ? 14.559 -11.593 -7.515 1.00 78.81 204 GLU A C 1
ATOM 1676 O O . GLU A 1 204 ? 14.285 -11.887 -6.352 1.00 78.81 204 GLU A O 1
ATOM 1681 N N . THR A 1 205 ? 13.631 -11.186 -8.381 1.00 81.75 205 THR A N 1
ATOM 1682 C CA . THR A 1 205 ? 12.211 -11.044 -8.062 1.00 81.75 205 THR A CA 1
ATOM 1683 C C . THR A 1 205 ? 11.492 -12.335 -8.422 1.00 81.75 205 THR A C 1
ATOM 1685 O O . THR A 1 205 ? 11.574 -12.807 -9.555 1.00 81.75 205 THR A O 1
ATOM 1688 N N . ASN A 1 206 ? 10.762 -12.920 -7.469 1.00 81.81 206 ASN A N 1
ATOM 1689 C CA . ASN A 1 206 ? 9.944 -14.084 -7.779 1.00 81.81 206 ASN A CA 1
ATOM 1690 C C . ASN A 1 206 ? 8.765 -13.659 -8.669 1.00 81.81 206 ASN A C 1
ATOM 1692 O O . ASN A 1 206 ? 7.838 -12.995 -8.220 1.00 81.81 206 ASN A O 1
ATOM 1696 N N . ASN A 1 207 ? 8.803 -14.040 -9.943 1.00 72.69 207 ASN A N 1
ATOM 1697 C CA . ASN A 1 207 ? 7.808 -13.609 -10.927 1.00 72.69 207 ASN A CA 1
ATOM 1698 C C . ASN A 1 207 ? 6.461 -14.345 -10.789 1.00 72.69 207 ASN A C 1
ATOM 1700 O O . ASN A 1 207 ? 5.476 -13.917 -11.386 1.00 72.69 207 ASN A O 1
ATOM 1704 N N . VAL A 1 208 ? 6.411 -15.438 -10.014 1.00 79.56 208 VAL A N 1
ATOM 1705 C CA . VAL A 1 208 ? 5.187 -16.192 -9.705 1.00 79.56 208 VAL A CA 1
ATOM 1706 C C . VAL A 1 208 ? 5.160 -16.485 -8.209 1.00 79.56 208 VAL A C 1
ATOM 1708 O O . VAL A 1 208 ? 5.779 -17.434 -7.723 1.00 79.56 208 VAL A O 1
ATOM 1711 N N . TYR A 1 209 ? 4.447 -15.645 -7.462 1.00 84.44 209 TYR A N 1
ATOM 1712 C CA . TYR A 1 209 ? 4.302 -15.797 -6.022 1.00 84.44 209 TYR A CA 1
ATOM 1713 C C . TYR A 1 209 ? 2.861 -15.568 -5.568 1.00 84.44 209 TYR A C 1
ATOM 1715 O O . TYR A 1 209 ? 2.446 -14.443 -5.295 1.00 84.44 209 TYR A O 1
ATOM 1723 N N . ASP A 1 210 ? 2.103 -16.657 -5.448 1.00 82.56 210 ASP A N 1
ATOM 1724 C CA . ASP A 1 210 ? 0.673 -16.629 -5.107 1.00 82.56 210 ASP A CA 1
ATOM 1725 C C . ASP A 1 210 ? 0.393 -15.913 -3.780 1.00 82.56 210 ASP A C 1
ATOM 1727 O O . ASP A 1 210 ? -0.620 -15.238 -3.614 1.00 82.56 210 ASP A O 1
ATOM 1731 N N . LYS A 1 211 ? 1.334 -15.974 -2.839 1.00 84.75 211 LYS A N 1
ATOM 1732 C CA . LYS A 1 211 ? 1.197 -15.317 -1.539 1.00 84.75 211 LYS A CA 1
ATOM 1733 C C . LYS A 1 211 ? 1.347 -13.790 -1.580 1.00 84.75 211 LYS A C 1
ATOM 1735 O O . LYS A 1 211 ? 1.113 -13.132 -0.572 1.00 84.75 211 LYS A O 1
ATOM 1740 N N . ALA A 1 212 ? 1.723 -13.216 -2.724 1.00 88.38 212 ALA A N 1
ATOM 1741 C CA . ALA A 1 212 ? 1.740 -11.771 -2.942 1.00 88.38 212 ALA A CA 1
ATOM 1742 C C . ALA A 1 212 ? 0.517 -11.261 -3.716 1.00 88.38 212 ALA A C 1
ATOM 1744 O O . ALA A 1 212 ? 0.463 -10.078 -4.045 1.00 88.38 212 ALA A O 1
ATOM 1745 N N . LEU A 1 213 ? -0.485 -12.103 -3.995 1.00 88.94 213 LEU A N 1
ATOM 1746 C CA . LEU A 1 213 ? -1.689 -11.691 -4.728 1.00 88.94 213 LEU A CA 1
ATOM 1747 C C . LEU A 1 213 ? -2.493 -10.585 -4.028 1.00 88.94 213 LEU A C 1
ATOM 1749 O O . LEU A 1 213 ? -3.155 -9.801 -4.701 1.00 88.94 213 LEU A O 1
ATOM 1753 N N . ASN A 1 214 ? -2.380 -10.466 -2.704 1.00 87.81 214 ASN A N 1
ATOM 1754 C CA . ASN A 1 214 ? -2.952 -9.370 -1.916 1.00 87.81 214 ASN A CA 1
ATOM 1755 C C . ASN A 1 214 ? -2.069 -8.100 -1.886 1.00 87.81 214 ASN A C 1
ATOM 1757 O O . ASN A 1 214 ? -2.339 -7.161 -1.127 1.00 87.81 214 ASN A O 1
ATOM 1761 N N . ASN A 1 215 ? -1.001 -8.048 -2.686 1.00 90.69 215 ASN A N 1
ATOM 1762 C CA . ASN A 1 215 ? -0.095 -6.914 -2.770 1.00 90.69 215 ASN A CA 1
ATOM 1763 C C . ASN A 1 215 ? -0.299 -6.129 -4.077 1.00 90.69 215 ASN A C 1
ATOM 1765 O O . ASN A 1 215 ? -0.108 -6.635 -5.181 1.00 90.69 215 ASN A O 1
ATOM 1769 N N . VAL A 1 216 ? -0.637 -4.843 -3.953 1.00 89.81 216 VAL A N 1
ATOM 1770 C CA . VAL A 1 216 ? -0.889 -3.972 -5.113 1.00 89.81 216 VAL A CA 1
ATOM 1771 C C . VAL A 1 216 ? 0.350 -3.784 -5.994 1.00 89.81 216 VAL A C 1
ATOM 1773 O O . VAL A 1 216 ? 0.224 -3.715 -7.217 1.00 89.81 216 VAL A O 1
ATOM 1776 N N . TYR A 1 217 ? 1.547 -3.722 -5.406 1.00 92.12 217 TYR A N 1
ATOM 1777 C CA . TYR A 1 217 ? 2.779 -3.578 -6.175 1.00 92.12 217 TYR A CA 1
ATOM 1778 C C . TYR A 1 217 ? 3.123 -4.859 -6.925 1.00 92.12 217 TYR A C 1
ATOM 1780 O O . TYR A 1 217 ? 3.594 -4.763 -8.054 1.00 92.12 217 TYR A O 1
ATOM 1788 N N . TYR A 1 218 ? 2.825 -6.037 -6.365 1.00 93.81 218 TYR A N 1
ATOM 1789 C CA . TYR A 1 218 ? 2.993 -7.306 -7.079 1.00 93.81 218 TYR A CA 1
ATOM 1790 C C . TYR A 1 218 ? 2.158 -7.344 -8.354 1.00 93.81 218 TYR A C 1
ATOM 1792 O O . TYR A 1 218 ? 2.686 -7.628 -9.425 1.00 93.81 218 TYR A O 1
ATOM 1800 N N . LEU A 1 219 ? 0.877 -6.985 -8.268 1.00 91.19 219 LEU A N 1
ATOM 1801 C CA . LEU A 1 219 ? -0.002 -6.983 -9.437 1.00 91.19 219 LEU A CA 1
ATOM 1802 C C . LEU A 1 219 ? 0.432 -5.971 -10.497 1.00 91.19 219 LEU A C 1
ATOM 1804 O O . LEU A 1 219 ? 0.440 -6.290 -11.686 1.00 91.19 219 LEU A O 1
ATOM 1808 N N . ARG A 1 220 ? 0.846 -4.771 -10.075 1.00 91.25 220 ARG A N 1
ATOM 1809 C CA . ARG A 1 220 ? 1.388 -3.763 -10.995 1.00 91.25 220 ARG A CA 1
ATOM 1810 C C . ARG A 1 220 ? 2.689 -4.232 -11.637 1.00 91.25 220 ARG A C 1
ATOM 1812 O O . ARG A 1 220 ? 2.867 -4.069 -12.838 1.00 91.25 220 ARG A O 1
ATOM 1819 N N . PHE A 1 221 ? 3.592 -4.826 -10.861 1.00 93.25 221 PHE A N 1
ATOM 1820 C CA . PHE A 1 221 ? 4.813 -5.426 -11.386 1.00 93.25 221 PHE A CA 1
ATOM 1821 C C . PHE A 1 221 ? 4.492 -6.521 -12.407 1.00 93.25 221 PHE A C 1
ATOM 1823 O O . PHE A 1 221 ? 5.044 -6.494 -13.502 1.00 93.25 221 PHE A O 1
ATOM 1830 N N . LEU A 1 222 ? 3.571 -7.432 -12.088 1.00 92.31 222 LEU A N 1
ATOM 1831 C CA . LEU A 1 222 ? 3.181 -8.535 -12.959 1.00 92.31 222 LEU A CA 1
ATOM 1832 C C . LEU A 1 222 ? 2.597 -8.031 -14.285 1.00 92.31 222 LEU A C 1
ATOM 1834 O O . LEU A 1 222 ? 2.983 -8.525 -15.341 1.00 92.31 222 LEU A O 1
ATOM 1838 N N . GLU A 1 223 ? 1.731 -7.012 -14.256 1.00 90.62 223 GLU A N 1
ATOM 1839 C CA . GLU A 1 223 ? 1.205 -6.366 -15.468 1.00 90.62 223 GLU A CA 1
ATOM 1840 C C . GLU A 1 223 ? 2.343 -5.857 -16.368 1.00 90.62 223 GLU A C 1
ATOM 1842 O O . GLU A 1 223 ? 2.378 -6.136 -17.572 1.00 90.62 223 GLU A O 1
ATOM 1847 N N . LEU A 1 224 ? 3.297 -5.133 -15.778 1.00 90.44 224 LEU A N 1
ATOM 1848 C CA . LEU A 1 224 ? 4.430 -4.564 -16.500 1.00 90.44 224 LEU A CA 1
ATOM 1849 C C . LEU A 1 224 ? 5.393 -5.638 -17.019 1.00 90.44 224 LEU A C 1
ATOM 1851 O O . LEU A 1 224 ? 5.856 -5.560 -18.156 1.00 90.44 224 LEU A O 1
ATOM 1855 N N . TYR A 1 225 ? 5.678 -6.647 -16.201 1.00 90.25 225 TYR A N 1
ATOM 1856 C CA . TYR A 1 225 ? 6.566 -7.746 -16.547 1.00 90.25 225 TYR A CA 1
ATOM 1857 C C . TYR A 1 225 ? 5.988 -8.575 -17.695 1.00 90.25 225 TYR A C 1
ATOM 1859 O O . TYR A 1 225 ? 6.688 -8.845 -18.666 1.00 90.25 225 TYR A O 1
ATOM 1867 N N . LEU A 1 226 ? 4.694 -8.906 -17.664 1.00 89.25 226 LEU A N 1
ATOM 1868 C CA . LEU A 1 226 ? 4.040 -9.623 -18.763 1.00 89.25 226 LEU A CA 1
ATOM 1869 C C . LEU A 1 226 ? 4.067 -8.823 -20.073 1.00 89.25 226 LEU A C 1
ATOM 1871 O O . LEU A 1 226 ? 4.257 -9.405 -21.144 1.00 89.25 226 LEU A O 1
ATOM 1875 N N . ALA A 1 227 ? 3.920 -7.495 -20.005 1.00 87.25 227 ALA A N 1
ATOM 1876 C CA . ALA A 1 227 ? 4.096 -6.635 -21.172 1.00 87.25 227 ALA A CA 1
ATOM 1877 C C . ALA A 1 227 ? 5.538 -6.696 -21.710 1.00 87.25 227 ALA A C 1
ATOM 1879 O O . ALA A 1 227 ? 5.719 -6.882 -22.913 1.00 87.25 227 ALA A O 1
ATOM 1880 N N . TYR A 1 228 ? 6.539 -6.630 -20.826 1.00 85.56 228 TYR A N 1
ATOM 1881 C CA . TYR A 1 228 ? 7.958 -6.765 -21.170 1.00 85.56 228 TYR A CA 1
ATOM 1882 C C . TYR A 1 228 ? 8.282 -8.109 -21.845 1.00 85.56 228 TYR A C 1
ATOM 1884 O O . TYR A 1 228 ? 8.885 -8.125 -22.921 1.00 85.56 228 TYR A O 1
ATOM 1892 N N . VAL A 1 229 ? 7.846 -9.240 -21.274 1.00 85.00 229 VAL A N 1
ATOM 1893 C CA . VAL A 1 229 ? 8.107 -10.570 -21.862 1.00 85.00 229 VAL A CA 1
ATOM 1894 C C . VAL A 1 229 ? 7.454 -10.677 -23.244 1.00 85.00 229 VAL A C 1
ATOM 1896 O O . VAL A 1 229 ? 8.073 -11.182 -24.177 1.00 85.00 229 VAL A O 1
ATOM 1899 N N . ARG A 1 230 ? 6.235 -10.147 -23.421 1.00 83.62 230 ARG A N 1
ATOM 1900 C CA . ARG A 1 230 ? 5.550 -10.133 -24.725 1.00 83.62 230 ARG A CA 1
ATOM 1901 C C . ARG A 1 230 ? 6.324 -9.353 -25.792 1.00 83.62 230 ARG A C 1
ATOM 1903 O O . ARG A 1 230 ? 6.294 -9.743 -26.955 1.00 83.62 230 ARG A O 1
ATOM 1910 N N . GLU A 1 231 ? 6.974 -8.255 -25.418 1.00 80.75 231 GLU A N 1
ATOM 1911 C CA . GLU A 1 231 ? 7.744 -7.415 -26.344 1.00 80.75 231 GLU A CA 1
ATOM 1912 C C . GLU A 1 231 ? 9.084 -8.044 -26.742 1.00 80.75 231 GLU A C 1
ATOM 1914 O O . GLU A 1 231 ? 9.488 -7.926 -27.898 1.00 80.75 231 GLU A O 1
ATOM 1919 N N . ARG A 1 232 ? 9.768 -8.727 -25.813 1.00 75.69 232 ARG A N 1
ATOM 1920 C CA . ARG A 1 232 ? 11.099 -9.312 -26.061 1.00 75.69 232 ARG A CA 1
ATOM 1921 C C . ARG A 1 232 ? 11.093 -10.750 -26.557 1.00 75.69 232 ARG A C 1
ATOM 1923 O O . ARG A 1 232 ? 12.029 -11.154 -27.238 1.00 75.69 232 ARG A O 1
ATOM 1930 N N . GLU A 1 233 ? 10.056 -11.515 -26.247 1.00 70.25 233 GLU A N 1
ATOM 1931 C CA . GLU A 1 233 ? 9.928 -12.910 -26.663 1.00 70.25 233 GLU A CA 1
ATOM 1932 C C . GLU A 1 233 ? 8.643 -13.126 -27.480 1.00 70.25 233 GLU A C 1
ATOM 1934 O O . GLU A 1 233 ? 7.805 -13.961 -27.116 1.00 70.25 233 GLU A O 1
ATOM 1939 N N . PRO A 1 234 ? 8.461 -12.411 -28.611 1.00 60.19 234 PRO A N 1
ATOM 1940 C CA . PRO A 1 234 ? 7.254 -12.547 -29.426 1.00 60.19 234 PRO A CA 1
ATOM 1941 C C . PRO A 1 234 ? 7.057 -13.993 -29.910 1.00 60.19 234 PRO A C 1
ATOM 1943 O O . PRO A 1 234 ? 5.925 -14.444 -30.089 1.00 60.19 234 PRO A O 1
ATOM 1946 N N . GLU A 1 235 ? 8.146 -14.755 -30.053 1.00 54.03 235 GLU A N 1
ATOM 1947 C CA . GLU A 1 235 ? 8.122 -16.162 -30.455 1.00 54.03 235 GLU A CA 1
ATOM 1948 C C . GLU A 1 235 ? 7.631 -17.115 -29.352 1.00 54.03 235 GLU A C 1
ATOM 1950 O O . GLU A 1 235 ? 6.932 -18.078 -29.664 1.00 54.03 235 GLU A O 1
ATOM 1955 N N . ARG A 1 236 ? 7.899 -16.846 -28.060 1.00 51.97 236 ARG A N 1
ATOM 1956 C CA . ARG A 1 236 ? 7.393 -17.696 -26.957 1.00 51.97 236 ARG A CA 1
ATOM 1957 C C . ARG A 1 236 ? 5.875 -17.612 -26.809 1.00 51.97 236 ARG A C 1
ATOM 1959 O O . ARG A 1 236 ? 5.237 -18.594 -26.429 1.00 51.97 236 ARG A O 1
ATOM 1966 N N . PHE A 1 237 ? 5.294 -16.463 -27.151 1.00 48.50 237 PHE A N 1
ATOM 1967 C CA . PHE A 1 237 ? 3.843 -16.282 -27.244 1.00 48.50 237 PHE A CA 1
ATOM 1968 C C . PHE A 1 237 ? 3.281 -16.611 -28.630 1.00 48.50 237 PHE A C 1
ATOM 1970 O O . PHE A 1 237 ? 2.080 -16.840 -28.756 1.00 48.50 237 PHE A O 1
ATOM 1977 N N . SER A 1 238 ? 4.142 -16.758 -29.639 1.00 47.81 238 SER A N 1
ATOM 1978 C CA . SER A 1 238 ? 3.824 -17.428 -30.901 1.00 47.81 238 SER A CA 1
ATOM 1979 C C . SER A 1 238 ? 3.885 -18.947 -30.728 1.00 47.81 238 SER A C 1
ATOM 1981 O O . SER A 1 238 ? 4.527 -19.661 -31.498 1.00 47.81 238 SER A O 1
ATOM 1983 N N . ARG A 1 239 ? 3.156 -19.496 -29.742 1.00 45.91 239 ARG A N 1
ATOM 1984 C CA . ARG A 1 239 ? 2.659 -20.867 -29.925 1.00 45.91 239 ARG A CA 1
ATOM 1985 C C . ARG A 1 239 ? 1.950 -20.850 -31.269 1.00 45.91 239 ARG A C 1
ATOM 1987 O O . ARG A 1 239 ? 1.114 -19.970 -31.459 1.00 45.91 239 ARG A O 1
ATOM 1994 N N . LYS A 1 240 ? 2.297 -21.779 -32.174 1.00 42.59 240 LYS A N 1
ATOM 1995 C CA . LYS A 1 240 ? 1.509 -22.057 -33.380 1.00 42.59 240 LYS A CA 1
ATOM 1996 C C . LYS A 1 240 ? 0.051 -22.056 -32.950 1.00 42.59 240 LYS A C 1
ATOM 1998 O O . LYS A 1 240 ? -0.403 -22.994 -32.294 1.00 42.59 240 LYS A O 1
ATOM 2003 N N . GLN A 1 241 ? -0.637 -20.955 -33.220 1.00 39.91 241 GLN A N 1
ATOM 2004 C CA . GLN A 1 241 ? -2.061 -20.910 -33.026 1.00 39.91 241 GLN A CA 1
ATOM 2005 C C . GLN A 1 241 ? -2.605 -22.025 -33.920 1.00 39.91 241 GLN A C 1
ATOM 2007 O O . GLN A 1 241 ? -2.072 -22.214 -35.022 1.00 39.91 241 GLN A O 1
ATOM 2012 N N . PRO A 1 242 ? -3.610 -22.803 -33.481 1.00 40.91 242 PRO A N 1
ATOM 2013 C CA . PRO A 1 242 ? -4.378 -23.574 -34.448 1.00 40.91 242 PRO A CA 1
ATOM 2014 C C . PRO A 1 242 ? -4.742 -22.602 -35.574 1.00 40.91 242 PRO A C 1
ATOM 2016 O O . PRO A 1 242 ? -5.080 -21.455 -35.275 1.00 40.91 242 PRO A O 1
ATOM 2019 N N . GLU A 1 243 ? -4.594 -23.022 -36.830 1.00 43.22 243 GLU A N 1
ATOM 2020 C CA . GLU A 1 243 ? -4.561 -22.187 -38.050 1.00 43.22 243 GLU A CA 1
ATOM 2021 C C . GLU A 1 243 ? -5.777 -21.246 -38.260 1.00 43.22 243 GLU A C 1
ATOM 2023 O O . GLU A 1 243 ? -5.859 -20.540 -39.256 1.00 43.22 243 GLU A O 1
ATOM 2028 N N . ASN A 1 244 ? -6.692 -21.166 -37.293 1.00 43.12 244 ASN A N 1
ATOM 2029 C CA . ASN A 1 244 ? -7.916 -20.382 -37.276 1.00 43.12 244 ASN A CA 1
ATOM 2030 C C . ASN A 1 244 ? -7.939 -19.171 -36.316 1.00 43.12 244 ASN A C 1
ATOM 2032 O O . ASN A 1 244 ? -9.024 -18.649 -36.081 1.00 43.12 244 ASN A O 1
ATOM 2036 N N . VAL A 1 245 ? -6.819 -18.685 -35.755 1.00 44.03 245 VAL A N 1
ATOM 2037 C CA . VAL A 1 245 ? -6.849 -17.462 -34.899 1.00 44.03 245 VAL A CA 1
ATOM 2038 C C . VAL A 1 245 ? -5.860 -16.372 -35.328 1.00 44.03 245 VAL A C 1
ATOM 2040 O O . VAL A 1 245 ? -5.423 -15.548 -34.532 1.00 44.03 245 VAL A O 1
ATOM 2043 N N . ALA A 1 246 ? -5.548 -16.281 -36.618 1.00 39.00 246 ALA A N 1
ATOM 2044 C CA . ALA A 1 246 ? -4.813 -15.139 -37.155 1.00 39.00 246 ALA A CA 1
ATOM 2045 C C . ALA A 1 246 ? -5.694 -13.871 -37.217 1.00 39.00 246 ALA A C 1
ATOM 2047 O O . ALA A 1 246 ? -6.138 -13.454 -38.286 1.00 39.00 246 ALA A O 1
ATOM 2048 N N . GLN A 1 247 ? -5.921 -13.217 -36.078 1.00 43.59 247 GLN A N 1
ATOM 2049 C CA . GLN A 1 247 ? -6.339 -11.815 -36.052 1.00 43.59 247 GLN A CA 1
ATOM 2050 C C . GLN A 1 247 ? -5.133 -10.910 -35.889 1.00 43.59 247 GLN A C 1
ATOM 2052 O O . GLN A 1 247 ? -4.726 -10.533 -34.789 1.00 43.59 247 GLN A O 1
ATOM 2057 N N . PHE A 1 248 ? -4.551 -10.551 -37.022 1.00 38.31 248 PHE A N 1
ATOM 2058 C CA . PHE A 1 248 ? -3.534 -9.521 -37.074 1.00 38.31 248 PHE A CA 1
ATOM 2059 C C . PHE A 1 248 ? -4.147 -8.151 -36.759 1.00 38.31 248 PHE A C 1
ATOM 2061 O O . PHE A 1 248 ? -5.082 -7.700 -37.419 1.00 38.31 248 PHE A O 1
ATOM 2068 N N . ARG A 1 249 ? -3.556 -7.436 -35.795 1.00 40.78 249 ARG A N 1
ATOM 2069 C CA . ARG A 1 249 ? -3.701 -5.979 -35.670 1.00 40.78 249 ARG A CA 1
ATOM 2070 C C . ARG A 1 249 ? -2.774 -5.302 -36.681 1.00 40.78 249 ARG A C 1
ATOM 2072 O O . ARG A 1 249 ? -1.739 -4.756 -36.314 1.00 40.78 249 ARG A O 1
ATOM 2079 N N . THR A 1 250 ? -3.112 -5.366 -37.961 1.00 36.28 250 THR A N 1
ATOM 2080 C CA . THR A 1 250 ? -2.478 -4.525 -38.981 1.00 36.28 250 THR A CA 1
ATOM 2081 C C . THR A 1 250 ? -3.208 -3.189 -39.043 1.00 36.28 250 THR A C 1
ATOM 2083 O O . THR A 1 250 ? -4.362 -3.108 -39.459 1.00 36.28 250 THR A O 1
ATOM 2086 N N . PHE A 1 251 ? -2.530 -2.114 -38.638 1.00 37.84 251 PHE A N 1
ATOM 2087 C CA . PHE A 1 251 ? -3.032 -0.759 -38.848 1.00 37.84 251 PHE A CA 1
ATOM 2088 C C . PHE A 1 251 ? -2.894 -0.422 -40.331 1.00 37.84 251 PHE A C 1
ATOM 2090 O O . PHE A 1 251 ? -1.819 -0.053 -40.797 1.00 37.84 251 PHE A O 1
ATOM 2097 N N . THR A 1 252 ? -3.980 -0.577 -41.081 1.00 38.19 252 THR A N 1
ATOM 2098 C CA . THR A 1 252 ? -4.036 -0.112 -42.468 1.00 38.19 252 THR A CA 1
ATOM 2099 C C . THR A 1 252 ? -4.782 1.210 -42.491 1.00 38.19 252 THR A C 1
ATOM 2101 O O . THR A 1 252 ? -5.894 1.311 -41.969 1.00 38.19 252 THR A O 1
ATOM 2104 N N . THR A 1 253 ? -4.160 2.224 -43.081 1.00 38.25 253 THR A N 1
ATOM 2105 C CA . THR A 1 253 ? -4.801 3.506 -43.349 1.00 38.25 253 THR A CA 1
ATOM 2106 C C . THR A 1 253 ? -5.770 3.320 -44.513 1.00 38.25 253 THR A C 1
ATOM 2108 O O . THR A 1 253 ? -5.339 3.001 -45.619 1.00 38.25 253 THR A O 1
ATOM 2111 N N . GLN A 1 254 ? -7.070 3.482 -44.275 1.00 46.19 254 GLN A N 1
ATOM 2112 C CA . GLN A 1 254 ? -8.094 3.409 -45.324 1.00 46.19 254 GLN A CA 1
ATOM 2113 C C . GLN A 1 254 ? -8.943 4.680 -45.326 1.00 46.19 254 GLN A C 1
ATOM 2115 O O . GLN A 1 254 ? -9.195 5.268 -44.273 1.00 46.19 254 GLN A O 1
ATOM 2120 N N . VAL A 1 255 ? -9.357 5.094 -46.525 1.00 46.94 255 VAL A N 1
ATOM 2121 C CA . VAL A 1 255 ? -10.357 6.145 -46.731 1.00 46.94 255 VAL A CA 1
ATOM 2122 C C . VAL A 1 255 ? -11.718 5.466 -46.759 1.00 46.94 255 VAL A C 1
ATOM 2124 O O . VAL A 1 255 ? -11.921 4.538 -47.543 1.00 46.94 255 VAL A O 1
ATOM 2127 N N . VAL A 1 256 ? -12.631 5.894 -45.892 1.00 48.50 256 VAL A N 1
ATOM 2128 C CA . VAL A 1 256 ? -14.001 5.369 -45.843 1.00 48.50 256 VAL A CA 1
ATOM 2129 C C . VAL A 1 256 ? -14.970 6.486 -46.201 1.00 48.50 256 VAL A C 1
ATOM 2131 O O . VAL A 1 256 ? -14.824 7.605 -45.712 1.00 48.50 256 VAL A O 1
ATOM 2134 N N . VAL A 1 257 ? -15.956 6.160 -47.040 1.00 48.81 257 VAL A N 1
ATOM 2135 C CA . VAL A 1 257 ? -17.080 7.036 -47.385 1.00 48.81 257 VAL A CA 1
ATOM 2136 C C . VAL A 1 257 ? -18.345 6.439 -46.761 1.00 48.81 257 VAL A C 1
ATOM 2138 O O . VAL A 1 257 ? -18.638 5.271 -47.029 1.00 48.81 257 VAL A O 1
ATOM 2141 N N . PRO A 1 258 ? -19.089 7.183 -45.924 1.00 48.19 258 PRO A N 1
ATOM 2142 C CA . PRO A 1 258 ? -20.339 6.702 -45.343 1.00 48.19 258 PRO A CA 1
ATOM 2143 C C . PRO A 1 258 ? -21.347 6.285 -46.421 1.00 48.19 258 PRO A C 1
ATOM 2145 O O . PRO A 1 258 ? -21.582 7.026 -47.375 1.00 48.19 258 PRO A O 1
ATOM 2148 N N . THR A 1 259 ? -21.960 5.111 -46.259 1.00 43.62 259 THR A N 1
ATOM 2149 C CA . THR A 1 259 ? -23.028 4.591 -47.139 1.00 43.62 259 THR A CA 1
ATOM 2150 C C . THR A 1 259 ? -24.435 4.825 -46.582 1.00 43.62 259 THR A C 1
ATOM 2152 O O . THR A 1 259 ? -25.419 4.532 -47.256 1.00 43.62 259 THR A O 1
ATOM 2155 N N . ILE A 1 260 ? -24.526 5.371 -45.367 1.00 47.81 260 ILE A N 1
ATOM 2156 C CA . ILE A 1 260 ? -25.755 5.805 -44.694 1.00 47.81 260 ILE A CA 1
ATOM 2157 C C . ILE A 1 260 ? -25.633 7.287 -44.322 1.00 47.81 260 ILE A C 1
ATOM 2159 O O . ILE A 1 260 ? -24.518 7.795 -44.194 1.00 47.81 260 ILE A O 1
ATOM 2163 N N . ASP A 1 261 ? -26.770 7.971 -44.157 1.00 49.47 261 ASP A N 1
ATOM 2164 C CA . ASP A 1 261 ? -26.848 9.440 -44.059 1.00 49.47 261 ASP A CA 1
ATOM 2165 C C . ASP A 1 261 ? -25.949 10.053 -42.975 1.00 49.47 261 ASP A C 1
ATOM 2167 O O . ASP A 1 261 ? -25.443 11.166 -43.151 1.00 49.47 261 ASP A O 1
ATOM 2171 N N . GLU A 1 262 ? -25.723 9.334 -41.871 1.00 47.97 262 GLU A N 1
ATOM 2172 C CA . GLU A 1 262 ? -24.911 9.808 -40.754 1.00 47.97 262 GLU A CA 1
ATOM 2173 C C . GLU A 1 262 ? -24.182 8.660 -40.037 1.00 47.97 262 GLU A C 1
ATOM 2175 O O . GLU A 1 262 ? -24.795 7.663 -39.651 1.00 47.97 262 GLU A O 1
ATOM 2180 N N . VAL A 1 263 ? -22.874 8.820 -39.810 1.00 57.50 263 VAL A N 1
ATOM 2181 C CA . VAL A 1 263 ? -22.040 7.896 -39.022 1.00 57.50 263 VAL A CA 1
ATOM 2182 C C . VAL A 1 263 ? -21.370 8.655 -37.879 1.00 57.50 263 VAL A C 1
ATOM 2184 O O . VAL A 1 263 ? -20.687 9.661 -38.095 1.00 57.50 263 VAL A O 1
ATOM 2187 N N . LEU A 1 264 ? -21.559 8.168 -36.648 1.00 52.81 264 LEU A N 1
ATOM 2188 C CA . LEU A 1 264 ? -20.912 8.716 -35.456 1.00 52.81 264 LEU A CA 1
ATOM 2189 C C . LEU A 1 264 ? -19.503 8.154 -35.304 1.00 52.81 264 LEU A C 1
ATOM 2191 O O . LEU A 1 264 ? -19.272 6.954 -35.438 1.00 52.81 264 LEU A O 1
ATOM 2195 N N . VAL A 1 265 ? -18.573 9.029 -34.950 1.00 59.38 265 VAL A N 1
ATOM 2196 C CA . VAL A 1 265 ? -17.177 8.675 -34.735 1.00 59.38 265 VAL A CA 1
ATOM 2197 C C . VAL A 1 265 ? -16.841 8.816 -33.255 1.00 59.38 265 VAL A C 1
ATOM 2199 O O . VAL A 1 265 ? -16.972 9.904 -32.693 1.00 59.38 265 VAL A O 1
ATOM 2202 N N . LEU A 1 266 ? -16.373 7.732 -32.635 1.00 53.53 266 LEU A N 1
ATOM 2203 C CA . LEU A 1 266 ? -16.014 7.673 -31.215 1.00 53.53 266 LEU A CA 1
ATOM 2204 C C . LEU A 1 266 ? -14.491 7.637 -31.019 1.00 53.53 266 LEU A C 1
ATOM 2206 O O . LEU A 1 266 ? -13.751 7.173 -31.887 1.00 53.53 266 LEU A O 1
ATOM 2210 N N . GLU A 1 267 ? -14.028 8.108 -29.861 1.00 49.78 267 GLU A N 1
ATOM 2211 C CA . GLU A 1 267 ? -12.613 8.035 -29.456 1.00 49.78 267 GLU A CA 1
ATOM 2212 C C . GLU A 1 267 ? -12.169 6.597 -29.154 1.00 49.78 267 GLU A C 1
ATOM 2214 O O . GLU A 1 267 ? -11.081 6.159 -29.540 1.00 49.78 267 GLU A O 1
ATOM 2219 N N . ASP A 1 268 ? -13.057 5.848 -28.504 1.00 54.47 268 ASP A N 1
ATOM 2220 C CA . ASP A 1 268 ? -12.930 4.422 -28.249 1.00 54.47 268 ASP A CA 1
ATOM 2221 C C . ASP A 1 268 ? -14.334 3.796 -28.247 1.00 54.47 268 ASP A C 1
ATOM 2223 O O . ASP A 1 268 ? -15.146 4.147 -27.386 1.00 54.47 268 ASP A O 1
ATOM 2227 N N . PRO A 1 269 ? -14.643 2.877 -29.177 1.00 49.81 269 PRO A N 1
ATO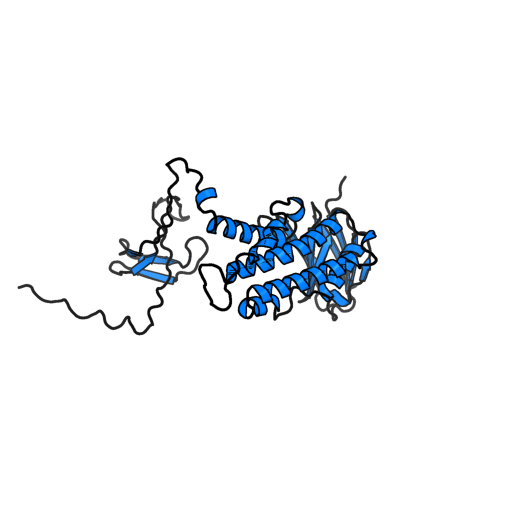M 2228 C CA . PRO A 1 269 ? -15.952 2.233 -29.236 1.00 49.81 269 PRO A CA 1
ATOM 2229 C C . PRO A 1 269 ? -16.229 1.298 -28.049 1.00 49.81 269 PRO A C 1
ATOM 2231 O O . PRO A 1 269 ? -17.382 0.935 -27.832 1.00 49.81 269 PRO A O 1
ATOM 2234 N N . PHE A 1 270 ? -15.206 0.907 -27.282 1.00 47.91 270 PHE A N 1
ATOM 2235 C CA . PHE A 1 270 ? -15.346 -0.021 -26.158 1.00 47.91 270 PHE A CA 1
ATOM 2236 C C . PHE A 1 270 ? -15.556 0.678 -24.812 1.00 47.91 270 PHE A C 1
ATOM 2238 O O . PHE A 1 270 ? -16.070 0.057 -23.884 1.00 47.91 270 PHE A O 1
ATOM 2245 N N . SER A 1 271 ? -15.154 1.947 -24.681 1.00 42.97 271 SER A N 1
ATOM 2246 C CA . SER A 1 271 ? -15.089 2.621 -23.376 1.00 42.97 271 SER A CA 1
ATOM 2247 C C . SER A 1 271 ? -15.592 4.066 -23.361 1.00 42.97 271 SER A C 1
ATOM 2249 O O . SER A 1 271 ? -15.965 4.562 -22.295 1.00 42.97 271 SER A O 1
ATOM 2251 N N . SER A 1 272 ? -15.656 4.750 -24.509 1.00 46.81 272 SER A N 1
ATOM 2252 C CA . SER A 1 272 ? -16.007 6.170 -24.554 1.00 46.81 272 SER A CA 1
ATOM 2253 C C . SER A 1 272 ? -17.453 6.396 -24.990 1.00 46.81 272 SER A C 1
ATOM 2255 O O . SER A 1 272 ? -17.927 5.847 -25.981 1.00 46.81 272 SER A O 1
ATOM 2257 N N . LYS A 1 273 ? -18.157 7.273 -24.263 1.00 47.75 273 LYS A N 1
ATOM 2258 C CA . LYS A 1 273 ? -19.478 7.802 -24.657 1.00 47.75 273 LYS A CA 1
ATOM 2259 C C . LYS A 1 273 ? -19.375 9.089 -25.484 1.00 47.75 273 LYS A C 1
ATOM 2261 O O . LYS A 1 273 ? -20.399 9.682 -25.819 1.00 47.75 273 LYS A O 1
ATOM 2266 N N . GLN A 1 274 ? -18.162 9.561 -25.768 1.00 51.06 274 GLN A N 1
ATOM 2267 C CA . GLN A 1 274 ? -17.938 10.849 -26.408 1.00 51.06 274 GLN A CA 1
ATOM 2268 C C . GLN A 1 274 ? -17.830 10.701 -27.929 1.00 51.06 274 GLN A C 1
ATOM 2270 O O . GLN A 1 274 ? -16.955 10.010 -28.451 1.00 51.06 274 GLN A O 1
ATOM 2275 N N . VAL A 1 275 ? -18.720 11.394 -28.642 1.00 58.72 275 VAL A N 1
ATOM 2276 C CA . VAL A 1 275 ? -18.673 11.531 -30.101 1.00 58.72 275 VAL A CA 1
ATOM 2277 C C . VAL A 1 275 ? -17.653 12.607 -30.457 1.00 58.72 275 VAL A C 1
ATOM 2279 O O . VAL A 1 275 ? -17.815 13.766 -30.080 1.00 58.72 275 VAL A O 1
ATOM 2282 N N . LEU A 1 276 ? -16.610 12.226 -31.191 1.00 54.84 276 LEU A N 1
ATOM 2283 C CA . LEU A 1 276 ? -15.572 13.139 -31.665 1.00 54.84 276 LEU A CA 1
ATOM 2284 C C . LEU A 1 276 ? -16.030 13.932 -32.892 1.00 54.84 276 LEU A C 1
ATOM 2286 O O . LEU A 1 276 ? -15.727 15.116 -33.006 1.00 54.84 276 LEU A O 1
ATOM 2290 N N . THR A 1 277 ? -16.744 13.289 -33.821 1.00 63.66 277 THR A N 1
ATOM 2291 C CA . THR A 1 277 ? -17.306 13.948 -35.010 1.00 63.66 277 THR A CA 1
ATOM 2292 C C . THR A 1 277 ? -18.436 13.126 -35.645 1.00 63.66 277 THR A C 1
ATOM 2294 O O . THR A 1 277 ? -18.729 12.007 -35.215 1.00 63.66 277 THR A O 1
ATOM 2297 N N . LYS A 1 278 ? -19.081 13.694 -36.666 1.00 65.88 278 LYS A N 1
ATOM 2298 C CA . LYS A 1 278 ? -20.157 13.092 -37.461 1.00 65.88 278 LYS A CA 1
ATOM 2299 C C . LYS A 1 278 ? -19.771 13.147 -38.936 1.00 65.88 278 LYS A C 1
ATOM 2301 O O . LYS A 1 278 ? -19.412 14.223 -39.409 1.00 65.88 278 LYS A O 1
ATOM 2306 N N . LEU A 1 279 ? -19.849 12.022 -39.641 1.00 60.75 279 LEU A N 1
ATOM 2307 C CA . LEU A 1 279 ? -19.627 11.955 -41.090 1.00 60.75 279 LEU A CA 1
ATOM 2308 C C . LEU A 1 279 ? -20.958 11.796 -41.819 1.00 60.75 279 LEU A C 1
ATOM 2310 O O . LEU A 1 279 ? -21.827 11.060 -41.347 1.00 60.75 279 LEU A O 1
ATOM 2314 N N . ARG A 1 280 ? -21.097 12.446 -42.974 1.00 65.38 280 ARG A N 1
ATOM 2315 C CA . ARG A 1 280 ? -22.248 12.334 -43.879 1.00 65.38 280 ARG A CA 1
ATOM 2316 C C . ARG A 1 280 ? -21.844 11.693 -45.203 1.00 65.38 280 ARG A C 1
ATOM 2318 O O . ARG A 1 280 ? -20.664 11.603 -45.535 1.00 65.38 280 ARG A O 1
ATOM 2325 N N . ILE A 1 281 ? -22.836 11.265 -45.981 1.00 51.28 281 ILE A N 1
ATOM 2326 C CA . ILE A 1 281 ? -22.617 10.725 -47.330 1.00 51.28 281 ILE A CA 1
ATOM 2327 C C . ILE A 1 281 ? -21.811 11.726 -48.171 1.00 51.28 281 ILE A C 1
ATOM 2329 O O . ILE A 1 281 ? -22.221 12.872 -48.359 1.00 51.28 281 ILE A O 1
ATOM 2333 N N . GLY A 1 282 ? -20.674 11.264 -48.695 1.00 53.50 282 GLY A N 1
ATOM 2334 C CA . GLY A 1 282 ? -19.745 12.062 -49.499 1.00 53.50 282 GLY A CA 1
ATOM 2335 C C . GLY A 1 282 ? -18.580 12.680 -48.720 1.00 53.50 282 GLY A C 1
ATOM 2336 O O . GLY A 1 282 ? -17.665 13.202 -49.355 1.00 53.50 282 GLY A O 1
ATOM 2337 N N . ASP A 1 283 ? -18.572 12.590 -47.388 1.00 56.75 283 ASP A N 1
ATOM 2338 C CA . ASP A 1 283 ? -17.394 12.929 -46.592 1.00 56.75 283 ASP A CA 1
ATOM 2339 C C . ASP A 1 283 ? -16.337 11.820 -46.724 1.00 56.75 283 ASP A C 1
ATOM 2341 O O . ASP A 1 283 ? -16.652 10.629 -46.705 1.00 56.75 283 ASP A O 1
ATOM 2345 N N . GLU A 1 284 ? -15.068 12.215 -46.832 1.00 49.44 284 GLU A N 1
ATOM 2346 C CA . GLU A 1 284 ? -13.923 11.304 -46.823 1.00 49.44 284 GLU A CA 1
ATOM 2347 C C . GLU A 1 284 ? -13.118 11.510 -45.549 1.00 49.44 284 GLU A C 1
ATOM 2349 O O . GLU A 1 284 ? -12.793 12.642 -45.174 1.00 49.44 284 GLU A O 1
ATOM 2354 N N . ALA A 1 285 ? -12.738 10.414 -44.901 1.00 54.16 285 ALA A N 1
ATOM 2355 C CA . ALA A 1 285 ? -11.834 10.498 -43.775 1.00 54.16 285 ALA A CA 1
ATOM 2356 C C . ALA A 1 285 ? -10.910 9.285 -43.661 1.00 54.16 285 ALA A C 1
ATOM 2358 O O . ALA A 1 285 ? -11.238 8.165 -44.057 1.00 54.16 285 ALA A O 1
ATOM 2359 N N . THR A 1 286 ? -9.716 9.564 -43.141 1.00 45.75 286 THR A N 1
ATOM 2360 C CA . THR A 1 286 ? -8.573 8.654 -43.127 1.00 45.75 286 THR A CA 1
ATOM 2361 C C . THR A 1 286 ? -8.369 8.104 -41.724 1.00 45.75 286 THR A C 1
ATOM 2363 O O . THR A 1 286 ? -8.044 8.863 -40.808 1.00 45.75 286 THR A O 1
ATOM 2366 N N . TYR A 1 287 ? -8.526 6.790 -41.553 1.00 54.09 287 TYR A N 1
ATOM 2367 C CA . TYR A 1 287 ? -8.555 6.158 -40.230 1.00 54.09 287 TYR A CA 1
ATOM 2368 C C . TYR A 1 287 ? -7.625 4.952 -40.115 1.00 54.09 287 TYR A C 1
ATOM 2370 O O . TYR A 1 287 ? -7.328 4.282 -41.104 1.00 54.09 287 TYR A O 1
ATOM 2378 N N . GLN A 1 288 ? -7.181 4.666 -38.886 1.00 43.03 288 GLN A N 1
ATOM 2379 C CA . GLN A 1 288 ? -6.475 3.429 -38.562 1.00 43.03 288 GLN A CA 1
ATOM 2380 C C . GLN A 1 288 ? -7.508 2.340 -38.262 1.00 43.03 288 GLN A C 1
ATOM 2382 O O . GLN A 1 288 ? -8.182 2.359 -37.231 1.00 43.03 288 GLN A O 1
ATOM 2387 N N . ARG A 1 289 ? -7.657 1.393 -39.187 1.00 43.41 289 ARG A N 1
ATOM 2388 C CA . ARG A 1 289 ? -8.606 0.286 -39.043 1.00 43.41 289 ARG A CA 1
ATOM 2389 C C . ARG A 1 289 ? -8.132 -0.700 -37.969 1.00 43.41 289 ARG A C 1
ATOM 2391 O O . ARG A 1 289 ? -6.977 -1.121 -37.997 1.00 43.41 289 ARG A O 1
ATOM 2398 N N . LEU A 1 290 ? -9.031 -1.096 -37.063 1.00 41.56 290 LEU A N 1
ATOM 2399 C CA . LEU A 1 290 ? -8.855 -2.260 -36.191 1.00 41.56 290 LEU A CA 1
ATOM 2400 C C . LEU A 1 290 ? -9.734 -3.387 -36.745 1.00 41.56 290 LEU A C 1
ATOM 2402 O O . LEU A 1 290 ? -10.951 -3.255 -36.813 1.00 41.56 290 LEU A O 1
ATOM 2406 N N . MET A 1 291 ? -9.123 -4.482 -37.186 1.00 37.12 291 MET A N 1
ATOM 2407 C CA . MET A 1 291 ? -9.856 -5.662 -37.651 1.00 37.12 291 MET A CA 1
ATOM 2408 C C . MET A 1 291 ? -10.174 -6.554 -36.445 1.00 37.12 291 MET A C 1
ATOM 2410 O O . MET A 1 291 ? -9.259 -6.980 -35.744 1.00 37.12 291 MET A O 1
ATOM 2414 N N . THR A 1 292 ? -11.455 -6.823 -36.199 1.00 40.69 292 THR A N 1
ATOM 2415 C CA . THR A 1 292 ? -11.952 -7.810 -35.224 1.00 40.69 292 THR A CA 1
ATOM 2416 C C . THR A 1 292 ? -13.087 -8.595 -35.894 1.00 40.69 292 THR A C 1
ATOM 2418 O O . THR A 1 292 ? -13.840 -8.026 -36.682 1.00 40.69 292 THR A O 1
ATOM 2421 N N . ASP A 1 293 ? -13.184 -9.902 -35.638 1.00 39.06 293 ASP A N 1
ATOM 2422 C CA . ASP A 1 293 ? -14.301 -10.774 -36.066 1.00 39.06 293 ASP A CA 1
ATOM 2423 C C . ASP A 1 293 ? -15.446 -10.841 -35.046 1.00 39.06 293 ASP A C 1
ATOM 2425 O O . ASP A 1 293 ? -16.391 -11.622 -35.194 1.00 39.06 293 ASP A O 1
ATOM 2429 N N . THR A 1 294 ? -15.342 -10.063 -33.974 1.00 37.34 294 THR A N 1
ATOM 2430 C CA . THR A 1 294 ? -16.253 -10.153 -32.847 1.00 37.34 294 THR A CA 1
ATOM 2431 C C . THR A 1 294 ? -17.581 -9.530 -33.262 1.00 37.34 294 THR A C 1
ATOM 2433 O O . THR A 1 294 ? -17.632 -8.389 -33.715 1.00 37.34 294 THR A O 1
ATOM 2436 N N . LYS A 1 295 ? -18.668 -10.298 -33.155 1.00 38.84 295 LYS A N 1
ATOM 2437 C CA . LYS A 1 295 ? -20.019 -9.819 -33.469 1.00 38.84 295 LYS A CA 1
ATOM 2438 C C . LYS A 1 295 ? -20.569 -9.050 -32.275 1.00 38.84 295 LYS A C 1
ATOM 2440 O O . LYS A 1 295 ? -20.553 -9.566 -31.160 1.00 38.84 295 LYS A O 1
ATOM 2445 N N . PHE A 1 296 ? -21.090 -7.852 -32.516 1.00 42.00 296 PHE A N 1
ATOM 2446 C CA . PHE A 1 296 ? -21.704 -7.025 -31.481 1.00 42.00 296 PHE A CA 1
ATOM 2447 C C . PHE A 1 296 ? -23.175 -6.789 -31.812 1.00 42.00 296 PHE A C 1
ATOM 2449 O O . PHE A 1 296 ? -23.525 -6.496 -32.954 1.00 42.00 296 PHE A O 1
ATOM 2456 N N . THR A 1 297 ? -24.032 -6.899 -30.800 1.00 33.56 297 THR A N 1
ATOM 2457 C CA . THR A 1 297 ? -25.462 -6.601 -30.910 1.00 33.56 297 THR A CA 1
ATOM 2458 C C . THR A 1 297 ? -25.736 -5.315 -30.143 1.00 33.56 297 THR A C 1
ATOM 2460 O O . THR A 1 297 ? -25.485 -5.246 -28.940 1.00 33.56 297 THR A O 1
ATOM 2463 N N . PHE A 1 298 ? -26.228 -4.282 -30.826 1.00 36.47 298 PHE A N 1
ATOM 2464 C CA . PHE A 1 298 ? -26.624 -3.040 -30.167 1.00 36.47 298 PHE A CA 1
ATOM 2465 C C . PHE A 1 298 ? -27.977 -3.212 -29.473 1.00 36.47 298 PHE A C 1
ATOM 2467 O O . PHE A 1 298 ? -28.900 -3.815 -30.016 1.00 36.47 298 PHE A O 1
ATOM 2474 N N . VAL A 1 299 ? -28.120 -2.642 -28.277 1.00 28.83 299 VAL A N 1
ATOM 2475 C CA . VAL A 1 299 ? -29.412 -2.583 -27.585 1.00 28.83 299 VAL A CA 1
ATOM 2476 C C . VAL A 1 299 ? -30.218 -1.431 -28.186 1.00 28.83 299 VAL A C 1
ATOM 2478 O O . VAL A 1 299 ? -29.874 -0.270 -27.975 1.00 28.83 299 VAL A O 1
ATOM 2481 N N . GLY A 1 300 ? -31.270 -1.750 -28.947 1.00 36.88 300 GLY A N 1
ATOM 2482 C CA . GLY A 1 300 ? -32.233 -0.759 -29.448 1.00 36.88 300 GLY A CA 1
ATOM 2483 C C . GLY A 1 300 ? -32.781 -0.971 -30.863 1.00 36.88 300 GLY A C 1
ATOM 2484 O O . GLY A 1 300 ? -33.704 -0.259 -31.230 1.00 36.88 300 GLY A O 1
ATOM 2485 N N . ASN A 1 301 ? -32.268 -1.926 -31.644 1.00 39.03 301 ASN A N 1
ATOM 2486 C CA . ASN A 1 301 ? -32.868 -2.381 -32.906 1.00 39.03 301 ASN A CA 1
ATOM 2487 C C . ASN A 1 301 ? -32.429 -3.830 -33.164 1.00 39.03 301 ASN A C 1
ATOM 2489 O O . ASN A 1 301 ? -31.254 -4.146 -32.999 1.00 39.03 301 ASN A O 1
ATOM 2493 N N . GLU A 1 302 ? -33.345 -4.706 -33.583 1.00 37.44 302 GLU A N 1
ATOM 2494 C CA . GLU A 1 302 ? -33.105 -6.147 -33.819 1.00 37.44 302 GLU A CA 1
ATOM 2495 C C . GLU A 1 302 ? -32.224 -6.450 -35.053 1.00 37.44 302 GLU A C 1
ATOM 2497 O O . GLU A 1 302 ? -32.232 -7.554 -35.596 1.00 37.44 302 GLU A O 1
ATOM 2502 N N . THR A 1 303 ? -31.434 -5.484 -35.520 1.00 39.72 303 THR A N 1
ATOM 2503 C CA . THR A 1 303 ? -30.560 -5.645 -36.680 1.00 39.72 303 THR A CA 1
ATOM 2504 C C . THR A 1 303 ? -29.160 -6.021 -36.214 1.00 39.72 303 THR A C 1
ATOM 2506 O O . THR A 1 303 ? -28.427 -5.211 -35.649 1.00 39.72 303 THR A O 1
ATOM 2509 N N . THR A 1 304 ? -28.761 -7.267 -36.470 1.00 35.41 304 THR A N 1
ATOM 2510 C CA . THR A 1 304 ? -27.366 -7.693 -36.301 1.00 35.41 304 THR A CA 1
ATOM 2511 C C . THR A 1 304 ? -26.553 -7.131 -37.461 1.00 35.41 304 THR A C 1
ATOM 2513 O O . THR A 1 304 ? -26.633 -7.642 -38.577 1.00 35.41 304 THR A O 1
ATOM 2516 N N . ILE A 1 305 ? -25.783 -6.073 -37.221 1.00 40.06 305 ILE A N 1
ATOM 2517 C CA . ILE A 1 305 ? -24.846 -5.552 -38.218 1.00 40.06 305 ILE A CA 1
ATOM 2518 C C . ILE A 1 305 ? -23.482 -6.181 -37.938 1.00 40.06 305 ILE A C 1
ATOM 2520 O O . ILE A 1 305 ? -22.940 -6.066 -36.842 1.00 40.06 305 ILE A O 1
ATOM 2524 N N . THR A 1 306 ? -22.936 -6.881 -38.931 1.00 35.47 306 THR A N 1
ATOM 2525 C CA . THR A 1 306 ? -21.536 -7.315 -38.899 1.00 35.47 306 THR A CA 1
ATOM 2526 C C . THR A 1 306 ? -20.723 -6.160 -39.459 1.00 35.47 306 THR A C 1
ATOM 2528 O O . THR A 1 306 ? -20.590 -6.068 -40.675 1.00 35.47 306 THR A O 1
ATOM 2531 N N . ASP A 1 307 ? -20.255 -5.243 -38.614 1.00 38.88 307 ASP A N 1
ATOM 2532 C CA . ASP A 1 307 ? -19.404 -4.155 -39.099 1.00 38.88 307 ASP A CA 1
ATOM 2533 C C . ASP A 1 307 ? -18.191 -3.886 -38.216 1.00 38.88 307 ASP A C 1
ATOM 2535 O O . ASP A 1 307 ? -18.200 -4.105 -37.003 1.00 38.88 307 ASP A O 1
ATOM 2539 N N . ALA A 1 308 ? -17.122 -3.447 -38.876 1.00 37.94 308 ALA A N 1
ATOM 2540 C CA . ALA A 1 308 ? -15.811 -3.226 -38.290 1.00 37.94 308 ALA A CA 1
ATOM 2541 C C . ALA A 1 308 ? -15.744 -1.861 -37.593 1.00 37.94 308 ALA A C 1
ATOM 2543 O O . ALA A 1 308 ? -16.137 -0.838 -38.150 1.00 37.94 308 ALA A O 1
ATOM 2544 N N . PHE A 1 309 ? -15.177 -1.821 -36.388 1.00 41.97 309 PHE A N 1
ATOM 2545 C CA . PHE A 1 309 ? -14.998 -0.571 -35.654 1.00 41.97 309 PHE A CA 1
ATOM 2546 C C . PHE A 1 309 ? -13.719 0.157 -36.091 1.00 41.97 309 PHE A C 1
ATOM 2548 O O . PHE A 1 309 ? -12.639 -0.431 -36.184 1.00 41.97 309 PHE A O 1
ATOM 2555 N N . CYS A 1 310 ? -13.818 1.470 -36.297 1.00 41.12 310 CYS A N 1
ATOM 2556 C CA . CYS A 1 310 ? -12.676 2.331 -36.595 1.00 41.12 310 CYS A CA 1
ATOM 2557 C C . CYS A 1 310 ? -12.241 3.084 -35.334 1.00 41.12 310 CYS A C 1
ATOM 2559 O O . CYS A 1 310 ? -13.035 3.822 -34.752 1.00 41.12 310 CYS A O 1
ATOM 2561 N N . LYS A 1 311 ? -10.970 2.947 -34.932 1.00 39.00 311 LYS A N 1
ATOM 2562 C CA . LYS A 1 311 ? -10.367 3.836 -33.932 1.00 39.00 311 LYS A CA 1
ATOM 2563 C C . LYS A 1 311 ? -9.793 5.049 -34.645 1.00 39.00 311 LYS A C 1
ATOM 2565 O O . LYS A 1 311 ? -8.956 4.921 -35.541 1.00 39.00 311 LYS A O 1
ATOM 2570 N N . LEU A 1 312 ? -10.212 6.232 -34.221 1.00 38.28 312 LEU A N 1
ATOM 2571 C CA . LEU A 1 312 ? -9.736 7.466 -34.809 1.00 38.28 312 LEU A CA 1
ATOM 2572 C C . LEU A 1 312 ? -8.584 8.051 -33.997 1.00 38.28 312 LEU A C 1
ATOM 2574 O O . LEU A 1 312 ? -8.773 8.484 -32.866 1.00 38.28 312 LEU A O 1
ATOM 2578 N N . LYS A 1 313 ? -7.386 8.108 -34.582 1.00 37.53 313 LYS A N 1
ATOM 2579 C CA . LYS A 1 313 ? -6.312 8.965 -34.076 1.00 37.53 313 LYS A CA 1
ATOM 2580 C C . LYS A 1 313 ? -6.172 10.127 -35.058 1.00 37.53 313 LYS A C 1
ATOM 2582 O O . LYS A 1 313 ? -5.826 9.863 -36.210 1.00 37.53 313 LYS A O 1
ATOM 2587 N N . PRO A 1 314 ? -6.464 11.384 -34.677 1.00 36.12 314 PRO A N 1
ATOM 2588 C CA . PRO A 1 314 ? -6.204 12.501 -35.569 1.00 36.12 314 PRO A CA 1
ATOM 2589 C C . PRO A 1 314 ? -4.705 12.513 -35.882 1.00 36.12 314 PRO A C 1
ATOM 2591 O O . PRO A 1 314 ? -3.874 12.560 -34.972 1.00 36.12 314 PRO A O 1
ATOM 2594 N N . LEU A 1 315 ? -4.344 12.440 -37.168 1.00 34.75 315 LEU A N 1
ATOM 2595 C CA . LEU A 1 315 ? -3.001 12.836 -37.575 1.00 34.75 315 LEU A CA 1
ATOM 2596 C C . LEU A 1 315 ? -2.867 14.299 -37.153 1.00 34.75 315 LEU A C 1
ATOM 2598 O O . LEU A 1 315 ? -3.659 15.132 -37.593 1.00 34.75 315 LEU A O 1
ATOM 2602 N N . MET A 1 316 ? -1.892 14.616 -36.303 1.00 32.88 316 MET A N 1
ATOM 2603 C CA . MET A 1 316 ? -1.492 15.998 -36.052 1.00 32.88 316 MET A CA 1
ATOM 2604 C C . MET A 1 316 ? -0.896 16.575 -37.343 1.00 32.88 316 MET A C 1
ATOM 2606 O O . MET A 1 316 ? 0.314 16.660 -37.513 1.00 32.88 316 MET A O 1
ATOM 2610 N N . ALA A 1 317 ? -1.764 16.943 -38.280 1.00 32.91 317 ALA A N 1
ATOM 2611 C CA . ALA A 1 317 ? -1.484 17.942 -39.285 1.00 32.91 317 ALA A CA 1
ATOM 2612 C C . ALA A 1 317 ? -1.902 19.277 -38.671 1.00 32.91 317 ALA A C 1
ATOM 2614 O O . ALA A 1 317 ? -3.023 19.426 -38.184 1.00 32.91 317 ALA A O 1
ATOM 2615 N N . SER A 1 318 ? -0.977 20.231 -38.649 1.00 34.38 318 SER A N 1
ATOM 2616 C CA . SER A 1 318 ? -1.234 21.583 -38.173 1.00 34.38 318 SER A CA 1
ATOM 2617 C C . SER A 1 318 ? -2.554 22.124 -38.742 1.00 34.38 318 SER A C 1
ATOM 2619 O O . SER A 1 318 ? -2.856 21.978 -39.930 1.00 34.38 318 SER A O 1
ATOM 2621 N N . LEU A 1 319 ? -3.327 22.806 -37.895 1.00 33.22 319 LEU A N 1
ATOM 2622 C CA . LEU A 1 319 ? -4.601 23.468 -38.219 1.00 33.22 319 LEU A CA 1
ATOM 2623 C C . LEU A 1 319 ? -4.519 24.503 -39.372 1.00 33.22 319 LEU A C 1
ATOM 2625 O O . LEU A 1 319 ? -5.519 25.124 -39.718 1.00 33.22 319 LEU A O 1
ATOM 2629 N N . ALA A 1 320 ? -3.358 24.677 -40.010 1.00 32.88 320 ALA A N 1
ATOM 2630 C CA . ALA A 1 320 ? -3.137 25.558 -41.153 1.00 32.88 320 ALA A CA 1
ATOM 2631 C C . ALA A 1 320 ? -3.238 24.857 -42.531 1.00 32.88 320 ALA A C 1
ATOM 2633 O O . ALA A 1 320 ? -3.341 25.539 -43.551 1.00 32.88 320 ALA A O 1
ATOM 2634 N N . GLY A 1 321 ? -3.228 23.518 -42.600 1.00 31.55 321 GLY A N 1
ATOM 2635 C CA . GLY A 1 321 ? -3.157 22.777 -43.874 1.00 31.55 321 GLY A CA 1
ATOM 2636 C C . GLY A 1 321 ? -4.491 22.527 -44.595 1.00 31.55 321 GLY A C 1
ATOM 2637 O O . GLY A 1 321 ? -4.510 22.316 -45.806 1.00 31.55 321 GLY A O 1
ATOM 2638 N N . LEU A 1 322 ? -5.623 22.598 -43.891 1.00 31.31 322 LEU A N 1
ATOM 2639 C CA . LEU A 1 322 ? -6.939 22.185 -44.412 1.00 31.31 322 LEU A CA 1
ATOM 2640 C C . LEU A 1 322 ? -7.632 23.204 -45.340 1.00 31.31 322 LEU A C 1
ATOM 2642 O O . LEU A 1 322 ? -8.731 22.946 -45.821 1.00 31.31 322 LEU A O 1
ATOM 2646 N N . ARG A 1 323 ? -7.005 24.347 -45.656 1.00 32.84 323 ARG A N 1
ATOM 2647 C CA . ARG A 1 323 ? -7.601 25.381 -46.531 1.00 32.84 323 ARG A CA 1
ATOM 2648 C C . ARG A 1 323 ? -7.156 25.364 -48.001 1.00 32.84 323 ARG A C 1
ATOM 2650 O O . ARG A 1 323 ? -7.611 26.223 -48.748 1.00 32.84 323 ARG A O 1
ATOM 2657 N N . ARG A 1 324 ? -6.297 24.439 -48.459 1.00 31.38 324 ARG A N 1
ATOM 2658 C CA . ARG A 1 324 ? -5.671 24.558 -49.803 1.00 31.38 324 ARG A CA 1
ATOM 2659 C C . ARG A 1 324 ? -5.841 23.419 -50.812 1.00 31.38 324 ARG A C 1
ATOM 2661 O O . ARG A 1 324 ? -5.195 23.479 -51.850 1.00 31.38 324 ARG A O 1
ATOM 2668 N N . VAL A 1 325 ? -6.732 22.449 -50.598 1.00 29.50 325 VAL A N 1
ATOM 2669 C CA . VAL A 1 325 ? -6.946 21.366 -51.595 1.00 29.50 325 VAL A CA 1
ATOM 2670 C C . VAL A 1 325 ? -8.283 21.462 -52.351 1.00 29.50 325 VAL A C 1
ATOM 2672 O O . VAL A 1 325 ? -8.523 20.719 -53.293 1.00 29.50 325 VAL A O 1
ATOM 2675 N N . TRP A 1 326 ? -9.114 22.472 -52.082 1.00 30.22 326 TRP A N 1
ATOM 2676 C CA . TRP A 1 326 ? -10.330 22.722 -52.870 1.00 30.22 326 TRP A CA 1
ATOM 2677 C C . TRP A 1 326 ? -10.144 23.874 -53.864 1.00 30.22 326 TRP A C 1
ATOM 2679 O O . TRP A 1 326 ? -10.568 24.998 -53.625 1.00 30.22 326 TRP A O 1
ATOM 2689 N N . SER A 1 327 ? -9.477 23.606 -54.989 1.00 35.00 327 SER A N 1
ATOM 2690 C CA . SER A 1 327 ? -9.808 24.194 -56.303 1.00 35.00 327 SER A CA 1
ATOM 2691 C C . SER A 1 327 ? -8.839 23.704 -57.379 1.00 35.00 327 SER A C 1
ATOM 2693 O O . SER A 1 327 ? -7.781 24.281 -57.598 1.00 35.00 327 SER A O 1
ATOM 2695 N N . ARG A 1 328 ? -9.219 22.638 -58.084 1.00 32.84 328 ARG A N 1
ATOM 2696 C CA . ARG A 1 328 ? -8.963 22.422 -59.521 1.00 32.84 328 ARG A CA 1
ATOM 2697 C C . ARG A 1 328 ? -9.412 21.010 -59.850 1.00 32.84 328 ARG A C 1
ATOM 2699 O O . ARG A 1 328 ? -8.688 20.077 -59.574 1.00 32.84 328 ARG A O 1
ATOM 2706 N N . PHE A 1 329 ? -10.628 20.888 -60.374 1.00 32.38 329 PHE A N 1
ATOM 2707 C CA . PHE A 1 329 ? -11.011 20.001 -61.482 1.00 32.38 329 PHE A CA 1
ATOM 2708 C C . PHE A 1 329 ? -12.540 20.049 -61.637 1.00 32.38 329 PHE A C 1
ATOM 2710 O O . PHE A 1 329 ? -13.271 19.150 -61.244 1.00 32.38 329 PHE A O 1
ATOM 2717 N N . LYS A 1 330 ? -13.042 21.138 -62.231 1.00 32.22 330 LYS A N 1
ATOM 2718 C CA . LYS A 1 330 ? -14.334 21.154 -62.933 1.00 32.22 330 LYS A CA 1
ATOM 2719 C C . LYS A 1 330 ? -14.207 22.036 -64.171 1.00 32.22 330 LYS A C 1
ATOM 2721 O O . LYS A 1 330 ? -14.262 23.256 -64.056 1.00 32.22 330 LYS A O 1
ATOM 2726 N N . LYS A 1 331 ? -14.017 21.396 -65.329 1.00 32.78 331 LYS A N 1
ATOM 2727 C CA . LYS A 1 331 ? -14.732 21.626 -66.604 1.00 32.78 331 LYS A CA 1
ATOM 2728 C C . LYS A 1 331 ? -13.942 21.016 -67.768 1.00 32.78 331 LYS A C 1
ATOM 2730 O O . LYS A 1 331 ? -12.935 21.578 -68.180 1.00 32.78 331 LYS A O 1
ATOM 2735 N N . LYS A 1 332 ? -14.455 19.916 -68.328 1.00 32.06 332 LYS A N 1
ATOM 2736 C CA . LYS A 1 332 ? -14.507 19.687 -69.783 1.00 32.06 332 LYS A CA 1
ATOM 2737 C C . LYS A 1 332 ? -15.515 18.578 -70.116 1.00 32.06 332 LYS A C 1
ATOM 2739 O O . LYS A 1 332 ? -15.288 17.412 -69.822 1.00 32.06 332 LYS A O 1
ATOM 2744 N N . ARG A 1 333 ? -16.642 19.016 -70.672 1.00 33.25 333 ARG A N 1
ATOM 2745 C CA . ARG A 1 333 ? -17.613 18.369 -71.576 1.00 33.25 333 ARG A CA 1
ATOM 2746 C C . ARG A 1 333 ? -18.589 19.518 -71.870 1.00 33.25 333 ARG A C 1
ATOM 2748 O O . ARG A 1 333 ? -19.137 20.070 -70.921 1.00 33.25 333 ARG A O 1
ATOM 2755 N N . TRP A 1 334 ? -18.734 20.041 -73.078 1.00 38.22 334 TRP A N 1
ATOM 2756 C CA . TRP A 1 334 ? -18.714 19.432 -74.404 1.00 38.22 334 TRP A CA 1
ATOM 2757 C C . TRP A 1 334 ? -17.654 20.029 -75.324 1.00 38.22 334 TRP A C 1
ATOM 2759 O O . TRP A 1 334 ? -17.277 21.200 -75.090 1.00 38.22 334 TRP A O 1
#

Foldseek 3Di:
DFQQKEKEKEAEDAAPDFKKKKWWAPALVVSHIDIDMWGQDPRRMTMDIDRHNAWAWIWIDGDPAIFIFIDGGPWYKYWYYYNVDHRLPGIQIDTLRRLLRVLRSVLCVVPPPDPPPRVLVVCLVPAELVVSLVVLVVVLVVSVVSLVPDPCNVSDDPLSNLQSVLQSLLVSLLSLLVSCVSDPPVHPDVRHDQDPCSCVSVVVRDLDDPSCSSPNSNVSSNVSVVVVCCVPCVVVVPPPDPPPPPQDQDFDWDKDFDPDAKDFAFQDPVDDPDTPDIHGGPDIDIFGWRDDQDFDDDPDDPDGDRDGHTNHDDDPDDPPPPPPPPDDDDDDDD

Secondary structure (DSSP, 8-state):
----EEEEEEEESS-S-SEEEEEEEEETTTTEEEEEEEE--TTSEEEEEEE-SS-EEEEEEETTEEEEEEE-TT-EEEEEE-TTS-HHHH-EEESTTHHHHHHHHHHHHHS-S--SS-HHHHHHHHS-HHHHHHHHHHHHHHHHHHHHT-TTGGG--HHHHHHHHHHHHHHHHHHHHHHHHHHSTTS--GGGPPPTTGGGHHHHS-S--GGGTT-HHHHHHHHHHHHHHHHH-HHHH-----TT-------EEEEE--SSSEEEEES-TTT---EEEEEETT--EEEEEPP-------TTSS-----PPEE-------TTGGGSS---------

Radius of gyration: 27.38 Å; chains: 1; bounding box: 55×49×96 Å

Sequence (334 aa):
MAQNEAVILGKITEPIARTVSFHFYKNYFTFEEGITIVTLDAQNIFAAKIKIDEPAAVF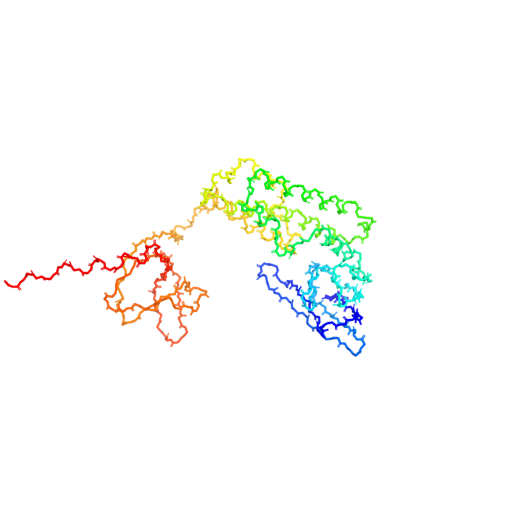MKYGNERIKLFLEPGDTLKLLLDGKIPLSTNARLEGSASNANQFLLKYVEKFPDLVLENPFELALQSKTSADYQRMIEDSYRSKQSFLDNYNASDYFTNNFSEYIKNDIIYWRAFHLMNYYRAHGLNNPNPLHVIDDNYFNFTFETNNVYDKALNNVYYLRFLELYLAYVREREPERFSRKQPENVAQFRTFTTQVVVPTIDEVLVLEDPFSSKQVLTKLRIGDEATYQRLMTDTKFTFVGNETTITDAFCKLKPLMASLAGLRRVWSRFKKKRW